Protein AF-A0A1Y2LDF6-F1 (afdb_monomer_lite)

Structure (mmCIF, N/CA/C/O backbone):
data_AF-A0A1Y2LDF6-F1
#
_entry.id   AF-A0A1Y2LDF6-F1
#
loop_
_atom_site.group_PDB
_atom_site.id
_atom_site.type_symbol
_atom_site.label_atom_id
_atom_site.label_alt_id
_atom_site.label_comp_id
_atom_site.label_asym_id
_atom_site.label_entity_id
_atom_site.label_seq_id
_atom_site.pdbx_PDB_ins_code
_atom_site.Cartn_x
_atom_site.Cartn_y
_atom_site.Cartn_z
_atom_site.occupancy
_atom_site.B_iso_or_equiv
_atom_site.auth_seq_id
_atom_site.auth_comp_id
_atom_site.auth_asym_id
_atom_site.auth_atom_id
_atom_site.pdbx_PDB_model_num
ATOM 1 N N . MET A 1 1 ? -20.819 -9.280 5.376 1.00 82.88 1 MET A N 1
ATOM 2 C CA . MET A 1 1 ? -20.439 -8.271 4.348 1.00 82.88 1 MET A CA 1
ATOM 3 C C . MET A 1 1 ? -20.378 -8.881 2.933 1.00 82.88 1 MET A C 1
ATOM 5 O O . MET A 1 1 ? -20.114 -10.072 2.829 1.00 82.88 1 MET A O 1
ATOM 9 N N . GLN A 1 2 ? -20.598 -8.114 1.847 1.00 87.25 2 GLN A N 1
ATOM 10 C CA . GLN A 1 2 ? -20.370 -8.585 0.460 1.00 87.25 2 GLN A CA 1
ATOM 11 C C . GLN A 1 2 ? -18.862 -8.816 0.183 1.00 87.25 2 GLN A C 1
ATOM 13 O O . GLN A 1 2 ? -18.060 -7.998 0.637 1.00 87.25 2 GLN A O 1
ATOM 18 N N . PRO A 1 3 ? -18.450 -9.862 -0.570 1.00 88.81 3 PRO A N 1
ATOM 19 C CA . PRO A 1 3 ? -17.029 -10.189 -0.765 1.00 88.81 3 PRO A CA 1
ATOM 20 C C . PRO A 1 3 ? -16.194 -9.063 -1.386 1.00 88.81 3 PRO A C 1
ATOM 22 O O . PRO A 1 3 ? -15.087 -8.802 -0.933 1.00 88.81 3 PRO A O 1
ATOM 25 N N . GLU A 1 4 ? -16.737 -8.359 -2.381 1.00 91.00 4 GLU A N 1
ATOM 26 C CA . GLU A 1 4 ? -16.032 -7.277 -3.080 1.00 91.00 4 GLU A CA 1
ATOM 27 C C . GLU A 1 4 ? -15.833 -6.034 -2.197 1.00 91.00 4 GLU A C 1
ATOM 29 O O . GLU A 1 4 ? -14.756 -5.431 -2.207 1.00 91.00 4 GLU A O 1
ATOM 34 N N . ARG A 1 5 ? -16.830 -5.700 -1.360 1.00 94.12 5 ARG A N 1
ATOM 35 C CA . ARG A 1 5 ? -16.699 -4.662 -0.322 1.00 94.12 5 ARG A CA 1
ATOM 36 C C . ARG A 1 5 ? -15.607 -5.045 0.672 1.00 94.12 5 ARG A C 1
ATOM 38 O O . ARG A 1 5 ? -14.722 -4.234 0.930 1.00 94.12 5 ARG A O 1
ATOM 45 N N . ARG A 1 6 ? -15.621 -6.293 1.159 1.00 93.06 6 ARG A N 1
ATOM 46 C CA . ARG A 1 6 ? -14.614 -6.798 2.107 1.00 93.06 6 ARG A CA 1
ATOM 47 C C . ARG A 1 6 ? -13.205 -6.707 1.533 1.00 93.06 6 ARG A C 1
ATOM 49 O O . ARG A 1 6 ? -12.324 -6.145 2.173 1.00 93.06 6 ARG A O 1
ATOM 56 N N . GLN A 1 7 ? -13.015 -7.193 0.311 1.00 92.19 7 GLN A N 1
ATOM 57 C CA . GLN A 1 7 ? -11.725 -7.138 -0.369 1.00 92.19 7 GLN A CA 1
ATOM 58 C C . GLN A 1 7 ? -11.256 -5.692 -0.583 1.00 92.19 7 GLN A C 1
ATOM 60 O O . GLN A 1 7 ? -10.101 -5.372 -0.317 1.00 92.19 7 GLN A O 1
ATOM 65 N N . THR A 1 8 ? -12.145 -4.792 -1.016 1.00 94.88 8 THR A N 1
ATOM 66 C CA . THR A 1 8 ? -11.779 -3.385 -1.241 1.00 94.88 8 THR A CA 1
ATOM 67 C C . THR A 1 8 ? -11.389 -2.683 0.060 1.00 94.88 8 THR A C 1
ATOM 69 O O . THR A 1 8 ? -10.412 -1.935 0.078 1.00 94.88 8 THR A O 1
ATOM 72 N N . LEU A 1 9 ? -12.097 -2.961 1.157 1.00 95.25 9 LEU A N 1
ATOM 73 C CA . LEU A 1 9 ? -11.755 -2.468 2.491 1.00 95.25 9 LEU A CA 1
ATOM 74 C C . LEU A 1 9 ? -10.417 -3.008 2.992 1.00 95.25 9 LEU A C 1
ATOM 76 O O . LEU A 1 9 ? -9.627 -2.249 3.539 1.00 95.25 9 LEU A O 1
ATOM 80 N N . GLN A 1 10 ? -10.113 -4.285 2.772 1.00 94.31 10 GLN A N 1
ATOM 81 C CA . GLN A 1 10 ? -8.809 -4.828 3.152 1.00 94.31 10 GLN A CA 1
ATOM 82 C C . GLN A 1 10 ? -7.666 -4.235 2.326 1.00 94.31 10 GLN A C 1
ATOM 84 O O . GLN A 1 10 ? -6.624 -3.891 2.889 1.00 94.31 10 GLN A O 1
ATOM 89 N N . SER A 1 11 ? -7.871 -4.032 1.020 1.00 94.75 11 SER A N 1
ATOM 90 C CA . SER A 1 11 ? -6.921 -3.295 0.182 1.00 94.75 11 SER A CA 1
ATOM 91 C C . SER A 1 11 ? -6.715 -1.859 0.667 1.00 94.75 11 SER A C 1
ATOM 93 O O . SER A 1 11 ? -5.594 -1.368 0.563 1.00 94.75 11 SER A O 1
ATOM 95 N N . LEU A 1 12 ? -7.751 -1.201 1.210 1.00 96.81 12 LEU A N 1
ATOM 96 C CA . LEU A 1 12 ? -7.646 0.116 1.850 1.00 96.81 12 LEU A CA 1
ATOM 97 C C . LEU A 1 12 ? -6.839 0.050 3.150 1.00 96.81 12 LEU A C 1
ATOM 99 O O . LEU A 1 12 ? -5.849 0.764 3.275 1.00 96.81 12 LEU A O 1
ATOM 103 N N . ILE A 1 13 ? -7.224 -0.816 4.091 1.00 96.69 13 ILE A N 1
ATOM 104 C CA . ILE A 1 13 ? -6.599 -0.931 5.421 1.00 96.69 13 ILE A CA 1
ATOM 105 C C . ILE A 1 13 ? -5.090 -1.158 5.298 1.00 96.69 13 ILE A C 1
ATOM 107 O O . ILE A 1 13 ? -4.306 -0.466 5.943 1.00 96.69 13 ILE A O 1
ATOM 111 N N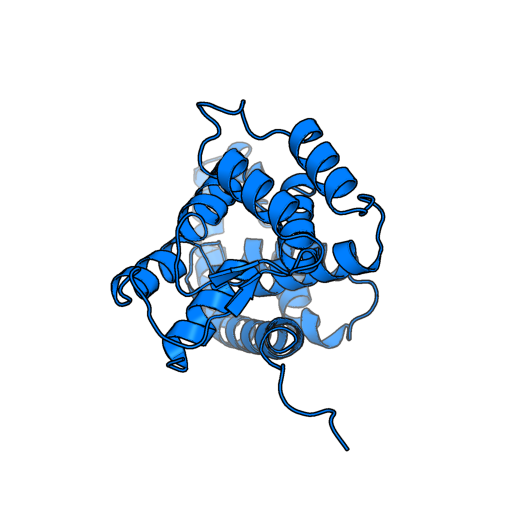 . TRP A 1 14 ? -4.683 -2.073 4.418 1.00 95.50 14 TRP A N 1
ATOM 112 C CA . TRP A 1 14 ? -3.278 -2.427 4.207 1.00 95.50 14 TRP A CA 1
ATOM 113 C C . TRP A 1 14 ? -2.612 -1.674 3.051 1.00 95.50 14 TRP A C 1
ATOM 115 O O . TRP A 1 14 ? -1.435 -1.911 2.769 1.00 95.50 14 TRP A O 1
ATOM 125 N N . LEU A 1 15 ? -3.342 -0.781 2.375 1.00 96.25 15 LEU A N 1
ATOM 126 C CA . LEU A 1 15 ? -2.889 0.009 1.226 1.00 96.25 15 LEU A CA 1
ATOM 127 C C . LEU A 1 15 ? -2.144 -0.848 0.176 1.00 96.25 15 LEU A C 1
ATOM 129 O O . LEU A 1 15 ? -1.040 -0.527 -0.270 1.00 96.25 15 LEU A O 1
ATOM 133 N N . HIS A 1 16 ? -2.739 -1.982 -0.196 1.00 93.12 16 HIS A N 1
ATOM 134 C CA . HIS A 1 16 ? -2.173 -2.942 -1.158 1.00 93.12 16 HIS A CA 1
ATOM 135 C C . HIS A 1 16 ? -2.326 -2.518 -2.616 1.00 93.12 16 HIS A C 1
ATOM 137 O O . HIS A 1 16 ? -1.664 -3.060 -3.497 1.00 93.12 16 HIS A O 1
ATOM 143 N N . GLU A 1 17 ? -3.205 -1.563 -2.881 1.00 94.25 17 GLU A N 1
ATOM 144 C CA . GLU A 1 17 ? -3.500 -1.064 -4.215 1.00 94.25 17 GLU A CA 1
ATOM 145 C C . GLU A 1 17 ? -3.350 0.458 -4.251 1.00 94.25 17 GLU A C 1
ATOM 147 O O . GLU A 1 17 ? -3.343 1.097 -3.197 1.00 94.25 17 GLU A O 1
ATOM 152 N N . PRO A 1 18 ? -3.224 1.063 -5.443 1.00 94.94 18 PRO A N 1
ATOM 153 C CA . PRO A 1 18 ? -3.224 2.514 -5.573 1.00 94.94 18 PRO A CA 1
ATOM 154 C C . PRO A 1 18 ? -4.536 3.094 -5.043 1.00 94.94 18 PRO A C 1
ATOM 156 O O . PRO A 1 18 ? -5.614 2.617 -5.415 1.00 94.94 18 PRO A O 1
ATOM 159 N N . LEU A 1 19 ? -4.454 4.134 -4.210 1.00 95.44 19 LEU A N 1
ATOM 160 C CA . LEU A 1 19 ? -5.630 4.721 -3.562 1.00 95.44 19 LEU A CA 1
ATOM 161 C C . LEU A 1 19 ? -6.696 5.174 -4.553 1.00 95.44 19 LEU A C 1
ATOM 163 O O . LEU A 1 19 ? -7.874 5.069 -4.233 1.00 95.44 19 LEU A O 1
ATOM 167 N N . GLU A 1 20 ? -6.329 5.625 -5.755 1.00 93.81 20 GLU A N 1
ATOM 168 C CA . GLU A 1 20 ? -7.335 6.033 -6.741 1.00 93.81 20 GLU A CA 1
ATOM 169 C C . GLU A 1 20 ? -8.200 4.849 -7.185 1.00 93.81 20 GLU A C 1
ATOM 171 O O . GLU A 1 20 ? -9.406 5.002 -7.319 1.00 93.81 20 GLU A O 1
ATOM 176 N N . GLN A 1 21 ? -7.617 3.655 -7.343 1.00 93.81 21 GLN A N 1
ATOM 177 C CA . GLN A 1 21 ? -8.370 2.452 -7.726 1.00 93.81 21 GLN A CA 1
ATOM 178 C C . GLN A 1 21 ? -9.260 1.956 -6.591 1.00 93.81 21 GLN A C 1
ATOM 180 O O . GLN A 1 21 ? -10.379 1.508 -6.828 1.00 93.81 21 GLN A O 1
ATOM 185 N N . ILE A 1 22 ? -8.765 2.033 -5.353 1.00 95.94 22 ILE A N 1
ATOM 186 C CA . ILE A 1 22 ? -9.563 1.698 -4.173 1.00 95.94 22 ILE A CA 1
ATOM 187 C C . ILE A 1 22 ? -10.728 2.687 -4.076 1.00 95.94 22 ILE A C 1
ATOM 189 O O . ILE A 1 22 ? -11.875 2.262 -4.020 1.00 95.94 22 ILE A O 1
ATOM 193 N N . SER A 1 23 ? -10.446 3.990 -4.131 1.00 95.62 23 SER A N 1
ATOM 194 C CA . SER A 1 23 ? -11.439 5.065 -4.068 1.00 95.62 23 SER A CA 1
ATOM 195 C C . SER A 1 23 ? -12.525 4.910 -5.133 1.00 95.62 23 SER A C 1
ATOM 197 O O . SER A 1 23 ? -13.704 4.959 -4.796 1.00 95.62 23 SER A O 1
ATOM 199 N N . GLU A 1 24 ? -12.151 4.620 -6.386 1.00 94.88 24 GLU A N 1
ATOM 200 C CA . GLU A 1 24 ? -13.095 4.333 -7.475 1.00 94.88 24 GLU A CA 1
ATOM 201 C C . GLU A 1 24 ? -14.071 3.208 -7.098 1.00 94.88 24 GLU A C 1
ATOM 203 O O . GLU A 1 24 ? -15.281 3.411 -7.168 1.00 94.88 24 GLU A O 1
ATOM 208 N N . ARG A 1 25 ? -13.578 2.061 -6.611 1.00 94.62 25 ARG A N 1
ATOM 209 C CA . ARG A 1 25 ? -14.445 0.946 -6.180 1.00 94.62 25 ARG A CA 1
ATOM 210 C C . ARG A 1 25 ? -15.283 1.276 -4.949 1.00 94.62 25 ARG A C 1
ATOM 212 O O . ARG A 1 25 ? -16.392 0.779 -4.806 1.00 94.62 25 ARG A O 1
ATOM 219 N N . LEU A 1 26 ? -14.773 2.114 -4.049 1.00 94.94 26 LEU A N 1
ATOM 220 C CA . LEU A 1 26 ? -15.519 2.536 -2.865 1.00 94.94 26 LEU A CA 1
ATOM 221 C C . LEU A 1 26 ? -16.713 3.431 -3.201 1.00 94.94 26 LEU A C 1
ATOM 223 O O . LEU A 1 26 ? -17.640 3.490 -2.399 1.00 94.94 26 LEU A O 1
ATOM 227 N N . THR A 1 27 ? -16.734 4.082 -4.369 1.00 93.62 27 THR A N 1
ATOM 228 C CA . THR A 1 27 ? -17.903 4.871 -4.797 1.00 93.62 27 THR A CA 1
ATOM 229 C C . THR A 1 27 ? -19.150 4.023 -5.053 1.00 93.62 27 THR A C 1
ATOM 231 O O . THR A 1 27 ? -20.260 4.540 -4.931 1.00 93.62 27 THR A O 1
ATOM 234 N N . ASP A 1 28 ? -18.984 2.725 -5.324 1.00 92.88 28 ASP A N 1
ATOM 235 C CA . ASP A 1 28 ? -20.089 1.777 -5.505 1.00 92.88 28 ASP A CA 1
ATOM 236 C C . ASP A 1 28 ? -20.707 1.325 -4.166 1.00 92.88 28 ASP A C 1
ATOM 238 O O . ASP A 1 28 ? -21.727 0.631 -4.140 1.00 92.88 28 ASP A O 1
ATOM 242 N N . PHE A 1 29 ? -20.103 1.707 -3.035 1.00 91.62 29 PHE A N 1
ATOM 243 C CA . PHE A 1 29 ? -20.509 1.291 -1.699 1.00 91.62 29 PHE A CA 1
ATOM 244 C C . PHE A 1 29 ? -21.044 2.464 -0.878 1.00 91.62 29 PHE A C 1
ATOM 246 O O . PHE A 1 29 ? -20.346 3.441 -0.616 1.00 91.62 29 PHE A O 1
ATOM 253 N N . GLU A 1 30 ? -22.277 2.331 -0.388 1.00 89.44 30 GLU A N 1
ATOM 254 C CA . GLU A 1 30 ? -22.834 3.271 0.587 1.00 89.44 30 GLU A CA 1
ATOM 255 C C . GLU A 1 30 ? -21.983 3.294 1.868 1.00 89.44 30 GLU A C 1
ATOM 257 O O . GLU A 1 30 ? -21.541 2.239 2.348 1.00 89.44 30 GLU A O 1
ATOM 262 N N . ARG A 1 31 ? -21.730 4.511 2.378 1.00 86.88 31 ARG A N 1
ATOM 263 C CA . ARG A 1 31 ? -20.981 4.745 3.625 1.00 86.88 31 ARG A CA 1
ATOM 264 C C . ARG A 1 31 ? -21.802 4.409 4.867 1.00 86.88 31 ARG A C 1
ATOM 266 O O . ARG A 1 31 ? -21.204 3.936 5.824 1.00 86.88 31 ARG A O 1
ATOM 273 N N . ASP A 1 32 ? -23.111 4.666 4.814 1.00 87.88 32 ASP A N 1
ATOM 274 C CA . ASP A 1 32 ? -24.091 4.180 5.791 1.00 87.88 32 ASP A CA 1
ATOM 275 C C . ASP A 1 32 ? -24.181 2.661 5.630 1.00 87.88 32 ASP A C 1
ATOM 277 O O . ASP A 1 32 ? -24.366 2.157 4.512 1.00 87.88 32 ASP A O 1
ATOM 281 N N . PHE A 1 33 ? -23.910 1.928 6.704 1.00 90.94 33 PHE A N 1
ATOM 282 C CA . PHE A 1 33 ? -23.790 0.480 6.635 1.00 90.94 33 PHE A CA 1
ATOM 283 C C . PHE A 1 33 ? -24.223 -0.182 7.940 1.00 90.94 33 PHE A C 1
ATOM 285 O O . PHE A 1 33 ? -23.600 -0.025 8.983 1.00 90.94 33 PHE A O 1
ATOM 292 N N . ASP A 1 34 ? -25.264 -1.006 7.851 1.00 85.94 34 ASP A N 1
ATOM 293 C CA . ASP A 1 34 ? -25.884 -1.709 8.980 1.00 85.94 34 ASP A CA 1
ATOM 294 C C . ASP A 1 34 ? -25.440 -3.180 9.111 1.00 85.94 34 ASP A C 1
ATOM 296 O O . ASP A 1 34 ? -26.020 -3.962 9.871 1.00 85.94 34 ASP A O 1
ATOM 300 N N . GLY A 1 35 ? -24.425 -3.582 8.342 1.00 89.19 35 GLY A N 1
ATOM 301 C CA . GLY A 1 35 ? -23.944 -4.956 8.269 1.00 89.19 35 GLY A CA 1
ATOM 302 C C . GLY A 1 35 ? -22.731 -5.257 9.152 1.00 89.19 35 GLY A C 1
ATOM 303 O O . GLY A 1 35 ? -22.275 -4.466 9.963 1.00 89.19 35 GLY A O 1
ATOM 304 N N . GLU A 1 36 ? -22.171 -6.448 8.946 1.00 91.00 36 GLU A N 1
ATOM 305 C CA . GLU A 1 36 ? -20.912 -6.882 9.564 1.00 91.00 36 GLU A CA 1
ATOM 306 C C . GLU A 1 36 ? -19.731 -6.017 9.098 1.00 91.00 36 GLU A C 1
ATOM 308 O O . GLU A 1 36 ? -19.480 -5.960 7.891 1.00 91.00 36 GLU A O 1
ATOM 313 N N . THR A 1 37 ? -19.015 -5.412 10.044 1.00 93.94 37 THR A N 1
ATOM 314 C CA . THR A 1 37 ? -17.876 -4.498 9.866 1.00 93.94 37 THR A CA 1
ATOM 315 C C . THR A 1 37 ? -16.543 -5.241 9.708 1.00 93.94 37 THR A C 1
ATOM 317 O O . THR A 1 37 ? -16.446 -6.454 9.918 1.00 93.94 37 THR A O 1
ATOM 320 N N . ILE A 1 38 ? -15.494 -4.521 9.298 1.00 94.75 38 ILE A N 1
ATOM 321 C CA . ILE A 1 38 ? -14.106 -5.010 9.337 1.00 94.75 38 ILE A CA 1
ATOM 322 C C . ILE A 1 38 ? -13.321 -4.211 10.361 1.00 94.75 38 ILE A C 1
ATOM 324 O O . ILE A 1 38 ? -13.390 -2.986 10.385 1.00 94.75 38 ILE A O 1
ATOM 328 N N . VAL A 1 39 ? -12.526 -4.910 11.162 1.00 95.88 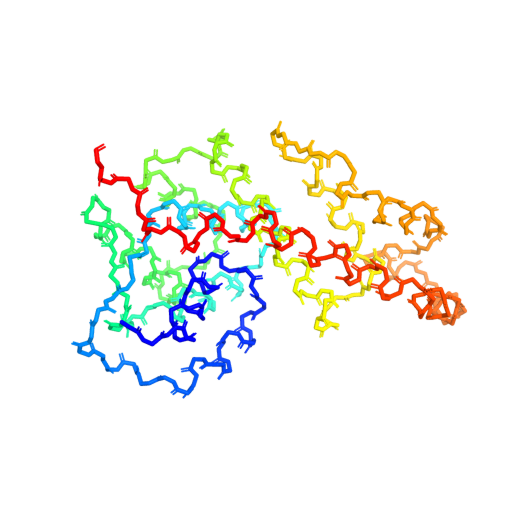39 VAL A N 1
ATOM 329 C CA . VAL A 1 39 ? -11.672 -4.284 12.165 1.00 95.88 39 VAL A CA 1
ATOM 330 C C . VAL A 1 39 ? -10.395 -3.749 11.515 1.00 95.88 39 VAL A C 1
ATOM 332 O O . VAL A 1 39 ? -9.653 -4.486 10.866 1.00 95.88 39 VAL A O 1
ATOM 335 N N . VAL A 1 40 ? -10.119 -2.463 11.716 1.00 97.44 40 VAL A N 1
ATOM 336 C CA . VAL A 1 40 ? -8.808 -1.857 11.487 1.00 97.44 40 VAL A CA 1
ATOM 337 C C . VAL A 1 40 ? -7.959 -2.118 12.727 1.00 97.44 40 VAL A C 1
ATOM 339 O O . VAL A 1 40 ? -8.182 -1.540 13.793 1.00 97.44 40 VAL A O 1
ATOM 342 N N . GLU A 1 41 ? -6.997 -3.021 12.584 1.00 96.06 41 GLU A N 1
ATOM 343 C CA . GLU A 1 41 ? -6.047 -3.358 13.641 1.00 96.06 41 GLU A CA 1
ATOM 344 C C . GLU A 1 41 ? -4.978 -2.275 13.812 1.00 96.06 41 GLU A C 1
ATOM 346 O O . GLU A 1 41 ? -4.554 -1.631 12.843 1.00 96.06 41 GLU A O 1
ATOM 351 N N . ALA A 1 42 ? -4.458 -2.132 15.033 1.00 97.12 42 ALA A N 1
ATOM 352 C CA . ALA A 1 42 ? -3.310 -1.269 15.305 1.00 97.12 42 ALA A CA 1
ATOM 353 C C . ALA A 1 42 ? -2.105 -1.660 14.436 1.00 97.12 42 ALA A C 1
ATOM 355 O O . ALA A 1 42 ? -1.373 -0.789 13.967 1.00 97.12 42 ALA A O 1
ATOM 356 N N . THR A 1 43 ? -1.945 -2.955 14.151 1.00 96.06 43 THR A N 1
ATOM 357 C CA . THR A 1 43 ? -0.894 -3.506 13.281 1.00 96.06 43 THR A CA 1
ATOM 358 C C . THR A 1 43 ? -0.934 -2.909 11.873 1.00 96.06 43 THR A C 1
ATOM 360 O O . THR A 1 43 ? 0.117 -2.570 11.318 1.00 96.06 43 THR A O 1
ATOM 363 N N . ALA A 1 44 ? -2.125 -2.718 11.301 1.00 96.19 44 ALA A N 1
ATOM 364 C CA . ALA A 1 44 ? -2.298 -2.104 9.991 1.00 96.19 44 ALA A CA 1
ATOM 365 C C . ALA A 1 44 ? -1.904 -0.624 10.031 1.00 96.19 44 ALA A C 1
ATOM 367 O O . ALA A 1 44 ? -1.091 -0.177 9.222 1.00 96.19 44 ALA A O 1
ATOM 368 N N . VAL A 1 45 ? -2.385 0.121 11.030 1.00 98.25 45 VAL A N 1
ATOM 369 C CA . VAL A 1 45 ? -2.043 1.543 11.206 1.00 98.25 45 VAL A CA 1
ATOM 370 C C . VAL A 1 45 ? -0.532 1.728 11.381 1.00 98.25 45 VAL A C 1
ATOM 372 O O . VAL A 1 45 ? 0.080 2.529 10.675 1.00 98.25 45 VAL A O 1
ATOM 375 N N . GLN A 1 46 ? 0.102 0.940 12.253 1.00 98.12 46 GLN A N 1
ATOM 376 C CA . GLN A 1 46 ? 1.555 0.950 12.465 1.00 98.12 46 GLN A CA 1
ATOM 377 C C . GLN A 1 46 ? 2.321 0.653 11.167 1.00 98.12 46 GLN A C 1
ATOM 379 O O . GLN A 1 46 ? 3.317 1.313 10.861 1.00 98.12 46 GLN A O 1
ATOM 384 N N . THR A 1 47 ? 1.839 -0.312 10.381 1.00 96.94 47 THR A N 1
ATOM 385 C CA . THR A 1 47 ? 2.417 -0.691 9.084 1.00 96.94 47 THR A CA 1
ATOM 386 C C . THR A 1 47 ? 2.406 0.485 8.106 1.00 96.94 47 THR A C 1
ATOM 388 O O . THR A 1 47 ? 3.434 0.782 7.491 1.00 96.94 47 THR A O 1
ATOM 391 N N . ILE A 1 48 ? 1.280 1.192 7.985 1.00 98.06 48 ILE A N 1
ATOM 392 C CA . ILE A 1 48 ? 1.151 2.347 7.086 1.00 98.06 48 ILE A CA 1
ATOM 393 C C . ILE A 1 48 ? 2.011 3.531 7.562 1.00 98.06 48 ILE A C 1
ATOM 395 O O . ILE A 1 48 ? 2.711 4.146 6.752 1.00 98.06 48 ILE A O 1
ATOM 399 N N . LEU A 1 49 ? 2.064 3.796 8.872 1.00 98.31 49 LEU A N 1
ATOM 400 C CA . LEU A 1 49 ? 2.958 4.812 9.446 1.00 98.31 49 LEU A CA 1
ATOM 401 C C . LEU A 1 49 ? 4.438 4.504 9.160 1.00 98.31 49 LEU A C 1
ATOM 403 O O . LEU A 1 49 ? 5.200 5.403 8.794 1.00 98.31 49 LEU A O 1
ATOM 407 N N . LEU A 1 50 ? 4.859 3.238 9.262 1.00 97.25 50 LEU A N 1
ATOM 408 C CA . LEU A 1 50 ? 6.223 2.837 8.909 1.00 97.25 50 LEU A CA 1
ATOM 409 C C . LEU A 1 50 ? 6.514 2.985 7.415 1.00 97.25 50 LEU A C 1
ATOM 411 O O . LEU A 1 50 ? 7.617 3.410 7.069 1.00 97.25 50 LEU A O 1
ATOM 415 N N . ARG A 1 51 ? 5.559 2.684 6.527 1.00 97.75 51 ARG A N 1
ATOM 416 C CA . ARG A 1 51 ? 5.723 2.934 5.083 1.00 97.75 51 ARG A CA 1
ATOM 417 C C . ARG A 1 51 ? 5.982 4.417 4.812 1.00 97.75 51 ARG A C 1
ATOM 419 O O . ARG A 1 51 ? 6.890 4.744 4.050 1.00 97.75 51 ARG A O 1
ATOM 426 N N . TYR A 1 52 ? 5.273 5.320 5.490 1.00 97.88 52 TYR A N 1
ATOM 427 C CA . TYR A 1 52 ? 5.542 6.757 5.388 1.00 97.88 52 TYR A CA 1
ATOM 428 C C . TYR A 1 52 ? 6.945 7.125 5.898 1.00 97.88 52 TYR A C 1
ATOM 430 O O . TYR A 1 52 ? 7.710 7.784 5.194 1.00 97.88 52 TYR A O 1
ATOM 438 N N . LEU A 1 53 ? 7.338 6.643 7.083 1.00 96.75 53 LEU A N 1
ATOM 439 C CA . LEU A 1 53 ? 8.663 6.918 7.664 1.00 96.75 53 LEU A CA 1
ATOM 440 C C . LEU A 1 53 ? 9.823 6.381 6.808 1.00 96.75 53 LEU A C 1
ATOM 442 O O . LEU A 1 53 ? 10.928 6.922 6.842 1.00 96.75 53 LEU A O 1
ATOM 446 N N . ARG A 1 54 ? 9.573 5.335 6.017 1.00 95.12 54 ARG A N 1
ATOM 447 C CA . ARG A 1 54 ? 10.511 4.763 5.042 1.00 95.12 54 ARG A CA 1
ATOM 448 C C . ARG A 1 54 ? 10.491 5.466 3.689 1.00 95.12 54 ARG A C 1
ATOM 450 O O . ARG A 1 54 ? 11.267 5.092 2.812 1.00 95.12 54 ARG A O 1
ATOM 457 N N . THR A 1 55 ? 9.646 6.482 3.516 1.00 95.06 55 THR A N 1
ATOM 458 C CA . THR A 1 55 ? 9.389 7.184 2.248 1.00 95.06 55 THR A CA 1
ATOM 459 C C . THR A 1 55 ? 8.810 6.287 1.150 1.00 95.06 55 THR A C 1
ATOM 461 O O . THR A 1 55 ? 8.889 6.617 -0.033 1.00 95.06 55 THR A O 1
ATOM 464 N N . ASP A 1 56 ? 8.223 5.150 1.535 1.00 94.94 56 ASP A N 1
ATOM 465 C CA . ASP A 1 56 ? 7.562 4.231 0.610 1.00 94.94 56 ASP A CA 1
ATOM 466 C C . ASP A 1 56 ? 6.248 4.838 0.084 1.00 94.94 56 ASP A C 1
ATOM 468 O O . ASP A 1 56 ? 5.950 4.679 -1.102 1.00 94.94 56 ASP A O 1
ATOM 472 N N . ILE A 1 57 ? 5.550 5.605 0.936 1.00 96.25 57 ILE A N 1
ATOM 473 C CA . ILE A 1 57 ? 4.372 6.427 0.610 1.00 96.25 57 ILE A CA 1
ATOM 474 C C . ILE A 1 57 ? 4.601 7.896 0.988 1.00 96.25 57 ILE A C 1
ATOM 476 O O . ILE A 1 57 ? 5.402 8.216 1.872 1.00 96.25 57 ILE A O 1
ATOM 480 N N . SER A 1 58 ? 3.892 8.803 0.319 1.00 95.88 58 SER A N 1
ATOM 481 C CA . SER A 1 58 ? 3.990 10.249 0.583 1.00 95.88 58 SER A CA 1
ATOM 482 C C . SER A 1 58 ? 3.062 10.716 1.714 1.00 95.88 58 SER A C 1
ATOM 484 O O . SER A 1 58 ? 2.115 10.024 2.074 1.00 95.88 58 SER A O 1
ATOM 486 N N . ALA A 1 59 ? 3.282 11.929 2.238 1.00 96.56 59 ALA A N 1
ATOM 487 C CA . ALA A 1 59 ? 2.362 12.543 3.203 1.00 96.56 59 ALA A CA 1
ATOM 488 C C . ALA A 1 59 ? 0.942 12.709 2.627 1.00 96.56 59 ALA A C 1
ATOM 490 O O . ALA A 1 59 ? -0.030 12.408 3.309 1.00 96.56 59 ALA A O 1
ATOM 491 N N . GLN A 1 60 ? 0.829 13.109 1.354 1.00 95.81 60 GLN A N 1
ATOM 492 C CA . GLN A 1 60 ? -0.461 13.238 0.667 1.00 95.81 60 GLN A CA 1
ATOM 493 C C . GLN A 1 60 ? -1.183 11.892 0.543 1.00 95.81 60 GLN A C 1
ATOM 495 O O . GLN A 1 60 ? -2.407 11.820 0.635 1.00 95.81 60 GLN A O 1
ATOM 500 N N . GLU A 1 61 ? -0.430 10.820 0.305 1.00 96.88 61 GLU A N 1
ATOM 501 C CA . GLU A 1 61 ? -0.979 9.470 0.212 1.00 96.88 61 GLU A CA 1
ATOM 502 C C . GLU A 1 61 ? -1.443 8.969 1.584 1.00 96.88 61 GLU A C 1
ATOM 504 O O . GLU A 1 61 ? -2.544 8.438 1.688 1.00 96.88 61 GLU A O 1
ATOM 509 N N . LEU A 1 62 ? -0.667 9.222 2.644 1.00 97.94 62 LEU A N 1
ATOM 510 C CA . LEU A 1 62 ? -1.061 8.911 4.021 1.00 97.94 62 LEU A CA 1
ATOM 511 C C . LEU A 1 62 ? -2.337 9.658 4.441 1.00 97.94 62 LEU A C 1
ATOM 513 O O . LEU A 1 62 ? -3.241 9.058 5.017 1.00 97.94 62 LEU A O 1
ATOM 517 N N . GLU A 1 63 ? -2.433 10.946 4.111 1.00 97.69 63 GLU A N 1
ATOM 518 C CA . GLU A 1 63 ? -3.632 11.761 4.335 1.00 97.69 63 GLU A CA 1
ATOM 519 C C . GLU A 1 63 ? -4.842 11.199 3.578 1.00 97.69 63 GLU A C 1
ATOM 521 O O . GLU A 1 63 ? -5.915 11.005 4.145 1.00 97.69 63 GLU A O 1
ATOM 526 N N . SER A 1 64 ? -4.671 10.893 2.290 1.00 97.38 64 SER A N 1
ATOM 527 C CA . SER A 1 64 ? -5.752 10.369 1.444 1.00 97.38 64 SER A CA 1
ATOM 528 C C . SER A 1 64 ? -6.243 9.002 1.928 1.00 97.38 64 SER A C 1
ATOM 530 O O . SER A 1 64 ? -7.438 8.720 1.878 1.00 97.38 64 SER A O 1
ATOM 532 N N . TRP A 1 65 ? -5.334 8.162 2.427 1.00 98.38 65 TRP A N 1
ATOM 533 C CA . TRP A 1 65 ? -5.662 6.887 3.058 1.00 98.38 65 TRP A CA 1
ATOM 534 C C . TRP A 1 65 ? -6.503 7.086 4.323 1.00 98.38 65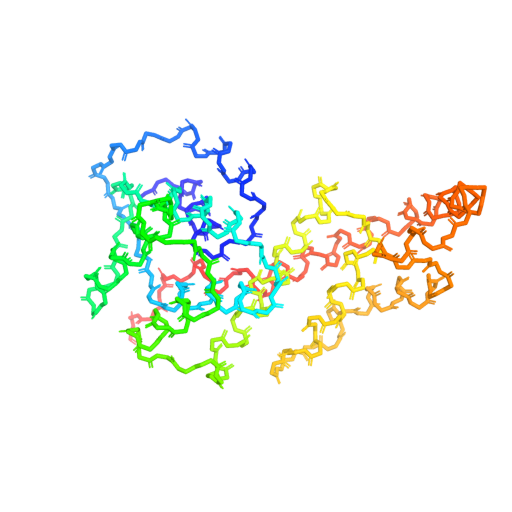 TRP A C 1
ATOM 536 O O . TRP A 1 65 ? -7.566 6.476 4.447 1.00 98.38 65 TRP A O 1
ATOM 546 N N . ALA A 1 66 ? -6.083 7.981 5.222 1.00 98.12 66 ALA A N 1
ATOM 547 C CA . ALA A 1 66 ? -6.812 8.266 6.455 1.00 98.12 66 ALA A CA 1
ATOM 548 C C . ALA A 1 66 ? -8.206 8.847 6.173 1.00 98.12 66 ALA A C 1
ATOM 550 O O . ALA A 1 66 ? -9.188 8.394 6.756 1.00 98.12 66 ALA A O 1
ATOM 551 N N . ASN A 1 67 ? -8.313 9.764 5.208 1.00 96.62 67 ASN A N 1
ATOM 552 C CA . ASN A 1 67 ? -9.581 10.343 4.751 1.00 96.62 67 ASN A CA 1
ATOM 553 C C . ASN A 1 67 ? -10.593 9.297 4.257 1.00 96.62 67 ASN A C 1
ATOM 555 O O . ASN A 1 67 ? -11.799 9.462 4.428 1.00 96.62 67 ASN A O 1
ATOM 559 N N . LEU A 1 68 ? -10.119 8.223 3.620 1.00 96.94 68 LEU A N 1
ATOM 560 C CA . LEU A 1 68 ? -10.985 7.143 3.142 1.00 96.94 68 LEU A CA 1
ATOM 561 C C . LEU A 1 68 ? -11.446 6.203 4.262 1.00 96.94 68 LEU A C 1
ATOM 563 O O . LEU A 1 68 ? -12.433 5.496 4.070 1.00 96.94 68 LEU A O 1
ATOM 567 N N . ILE A 1 69 ? -10.747 6.167 5.397 1.00 97.44 69 ILE A N 1
ATOM 568 C CA . ILE A 1 69 ? -11.115 5.366 6.574 1.00 97.44 69 ILE A CA 1
ATOM 569 C C . ILE A 1 69 ? -12.015 6.168 7.516 1.00 97.44 69 ILE A C 1
ATOM 571 O O . ILE A 1 69 ? -12.955 5.611 8.084 1.00 97.44 69 ILE A O 1
ATOM 575 N N . GLU A 1 70 ? -11.745 7.463 7.678 1.00 96.12 70 GLU A N 1
ATOM 576 C CA . GLU A 1 70 ? -12.487 8.339 8.582 1.00 96.12 70 GLU A CA 1
ATOM 577 C C . GLU A 1 70 ? -14.000 8.282 8.303 1.00 96.12 70 GLU A C 1
ATOM 579 O O . GLU A 1 70 ? -14.451 8.336 7.155 1.00 96.12 70 GLU A O 1
ATOM 584 N N . CYS A 1 71 ? -14.803 8.165 9.365 1.00 89.56 71 CYS A N 1
ATOM 585 C CA . CYS A 1 71 ? -16.268 8.160 9.297 1.00 89.56 71 CYS A CA 1
ATOM 586 C C . CYS A 1 71 ? -16.859 7.106 8.337 1.00 89.56 71 CYS A C 1
ATOM 588 O O . CYS A 1 71 ? -17.866 7.366 7.672 1.00 89.56 71 CYS A O 1
ATOM 590 N N . ARG A 1 72 ? -16.226 5.935 8.201 1.00 93.38 72 ARG A N 1
ATOM 591 C CA . ARG A 1 72 ? -16.833 4.779 7.527 1.00 93.38 72 ARG A CA 1
ATOM 592 C C . ARG A 1 72 ? -17.492 3.843 8.526 1.00 93.38 72 ARG A C 1
ATOM 594 O O . ARG A 1 72 ? -16.827 3.360 9.431 1.00 93.38 72 ARG A O 1
ATOM 601 N N . GLU A 1 73 ? -18.773 3.550 8.312 1.00 94.19 73 GLU A N 1
ATOM 602 C CA . GLU A 1 73 ? -19.567 2.710 9.221 1.00 94.19 73 GLU A CA 1
ATOM 603 C C . GLU A 1 73 ? -19.385 1.208 8.969 1.00 94.19 73 GLU A C 1
ATOM 605 O O . GLU A 1 73 ? -19.741 0.387 9.803 1.00 94.19 73 GLU A O 1
ATOM 610 N N . ASP A 1 74 ? -18.775 0.826 7.843 1.00 94.94 74 ASP A N 1
ATOM 611 C CA . ASP A 1 74 ? -18.379 -0.556 7.562 1.00 94.94 74 ASP A CA 1
ATOM 612 C C . ASP A 1 74 ? -16.993 -0.931 8.113 1.00 94.94 74 ASP A C 1
ATOM 614 O O . ASP A 1 74 ? -16.491 -2.029 7.840 1.00 94.94 74 ASP A O 1
ATOM 618 N N . LEU A 1 75 ? -16.397 -0.045 8.914 1.00 96.31 75 LEU A N 1
ATOM 619 C CA . LEU A 1 75 ? -15.144 -0.246 9.627 1.00 96.31 75 LEU A CA 1
ATOM 620 C C . LEU A 1 75 ? -15.344 -0.062 11.134 1.00 96.31 75 LEU A C 1
ATOM 622 O O . LEU A 1 75 ? -16.017 0.859 11.583 1.00 96.31 75 LEU A O 1
ATOM 626 N N . GLU A 1 76 ? -14.699 -0.922 11.910 1.00 96.75 76 GLU A N 1
ATOM 627 C CA . GLU A 1 76 ? -14.524 -0.771 13.355 1.00 96.75 76 GLU A CA 1
ATOM 628 C C . GLU A 1 76 ? -13.036 -0.670 13.681 1.00 96.75 76 GLU A C 1
ATOM 630 O O . GLU A 1 76 ? -12.185 -1.046 12.876 1.00 96.75 76 GLU A O 1
ATOM 635 N N . PHE A 1 77 ? -12.698 -0.181 14.870 1.00 97.81 77 PHE A N 1
ATOM 636 C CA . PHE A 1 77 ? -11.316 -0.126 15.336 1.00 97.81 77 PHE A CA 1
ATOM 637 C C . PHE A 1 77 ? -11.061 -1.189 16.396 1.00 97.81 77 PHE A C 1
ATOM 639 O O . PHE A 1 77 ? -11.939 -1.523 17.192 1.00 97.81 77 PHE A O 1
ATOM 646 N N . GLU A 1 78 ? -9.846 -1.737 16.400 1.00 97.50 78 GLU A N 1
ATOM 647 C CA . GLU A 1 78 ? -9.439 -2.738 17.382 1.00 97.50 78 GLU A CA 1
ATOM 648 C C . GLU A 1 78 ? -9.708 -2.247 18.808 1.00 97.50 78 GLU A C 1
ATOM 650 O O . GLU A 1 78 ? -9.182 -1.221 19.234 1.00 97.50 78 GLU A O 1
ATOM 655 N N . ALA A 1 79 ? -10.490 -3.011 19.574 1.00 97.00 79 ALA A N 1
ATOM 656 C CA . ALA A 1 79 ? -10.994 -2.580 20.877 1.00 97.00 79 ALA A CA 1
ATOM 657 C C . ALA A 1 79 ? -9.893 -2.153 21.867 1.00 97.00 79 ALA A C 1
ATOM 659 O O . ALA A 1 79 ? -10.112 -1.258 22.679 1.00 97.00 79 ALA A O 1
ATOM 660 N N . ALA A 1 80 ? -8.707 -2.770 21.800 1.00 96.50 80 ALA A N 1
ATOM 661 C CA . ALA A 1 80 ? -7.576 -2.431 22.664 1.00 96.50 80 ALA A CA 1
ATOM 662 C C . ALA A 1 80 ? -6.977 -1.041 22.375 1.00 96.50 80 ALA A C 1
ATOM 664 O O . ALA A 1 80 ? -6.386 -0.442 23.273 1.00 96.50 80 ALA A O 1
ATOM 665 N N . PHE A 1 81 ? 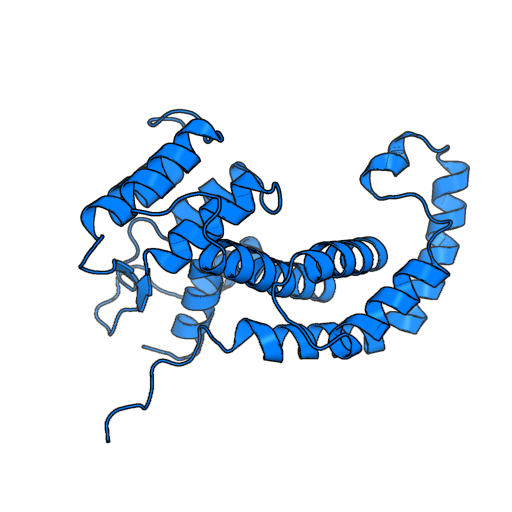-7.145 -0.536 21.151 1.00 97.56 81 PHE A N 1
ATOM 666 C CA . PHE A 1 81 ? -6.564 0.717 20.665 1.00 97.56 81 PHE A CA 1
ATOM 667 C C . PHE A 1 81 ? -7.599 1.642 20.011 1.00 97.56 81 PHE A C 1
ATOM 669 O O . PHE A 1 81 ? -7.223 2.546 19.272 1.00 97.56 81 PHE A O 1
ATOM 676 N N . SER A 1 82 ? -8.897 1.428 20.252 1.00 97.44 82 SER A N 1
ATOM 677 C CA . SER A 1 82 ? -9.970 2.092 19.501 1.00 97.44 82 SER A CA 1
ATOM 678 C C . SER A 1 82 ? -9.859 3.617 19.549 1.00 97.44 82 SER A C 1
ATOM 680 O O . SER A 1 82 ? -9.883 4.259 18.504 1.00 97.44 82 SER A O 1
ATOM 682 N N . GLU A 1 83 ? -9.675 4.195 20.742 1.00 97.81 83 GLU A N 1
ATOM 683 C CA . GLU A 1 83 ? -9.543 5.650 20.918 1.00 97.81 83 GLU A CA 1
ATOM 684 C C . GLU A 1 83 ? -8.270 6.192 20.248 1.00 97.81 83 GLU A C 1
ATOM 686 O O . GLU A 1 83 ? -8.277 7.265 19.645 1.00 97.81 83 GLU A O 1
ATOM 691 N N . GLN A 1 84 ? -7.163 5.447 20.333 1.00 98.44 84 GLN A N 1
ATOM 692 C CA . GLN A 1 84 ? -5.887 5.826 19.733 1.00 98.44 84 GLN A CA 1
ATOM 693 C C . GLN A 1 84 ? -5.965 5.783 18.207 1.00 98.44 84 GLN A C 1
ATOM 695 O O . GLN A 1 84 ? -5.527 6.727 17.555 1.00 98.44 84 GLN A O 1
ATOM 700 N N . ILE A 1 85 ? -6.529 4.717 17.637 1.00 98.50 85 ILE A N 1
ATOM 701 C CA . ILE A 1 85 ? -6.704 4.563 16.190 1.00 98.50 85 ILE A CA 1
ATOM 702 C C . ILE A 1 85 ? -7.634 5.656 15.666 1.00 98.50 85 ILE A C 1
ATOM 704 O O . ILE A 1 85 ? -7.267 6.335 14.713 1.00 98.50 85 ILE A O 1
ATOM 708 N N . GLU A 1 86 ? -8.777 5.890 16.313 1.00 97.88 86 GLU A N 1
ATOM 709 C CA . GLU A 1 86 ? -9.714 6.950 15.925 1.00 97.88 86 GLU A CA 1
ATOM 710 C C . GLU A 1 86 ? -9.038 8.326 15.916 1.00 97.88 86 GLU A C 1
ATOM 712 O O . GLU A 1 86 ? -9.102 9.046 14.918 1.00 97.88 86 GLU A O 1
ATOM 717 N N . MET A 1 87 ? -8.315 8.665 16.989 1.00 97.00 87 MET A N 1
ATOM 718 C CA . MET A 1 87 ? -7.548 9.908 17.080 1.00 97.00 87 MET A CA 1
ATOM 719 C C . MET A 1 87 ? -6.522 10.027 15.945 1.00 97.00 87 MET A C 1
ATOM 721 O O . MET A 1 87 ? -6.418 11.087 15.327 1.00 97.00 87 MET A O 1
ATOM 725 N N . ILE A 1 88 ? -5.753 8.969 15.675 1.00 98.06 88 ILE A N 1
ATOM 726 C CA . ILE A 1 88 ? -4.718 8.960 14.632 1.00 98.06 88 ILE A CA 1
ATOM 727 C C . ILE A 1 88 ? -5.350 9.158 13.254 1.00 98.06 88 ILE A C 1
ATOM 729 O O . ILE A 1 88 ? -4.910 10.034 12.509 1.00 98.06 88 ILE A O 1
ATOM 733 N N . ILE A 1 89 ? -6.388 8.385 12.920 1.00 98.12 89 ILE A N 1
ATOM 734 C CA . ILE A 1 89 ? -7.090 8.484 11.634 1.00 98.12 89 ILE A CA 1
ATOM 735 C C . ILE A 1 89 ? -7.658 9.890 11.450 1.00 98.12 89 ILE A C 1
ATOM 737 O O . ILE A 1 89 ? -7.411 10.508 10.417 1.00 98.12 89 ILE A O 1
ATOM 741 N N . HIS A 1 90 ? -8.334 10.438 12.461 1.00 96.62 90 HIS A N 1
ATOM 742 C CA . HIS A 1 90 ? -8.891 11.786 12.390 1.00 96.62 90 HIS A CA 1
ATOM 743 C C . HIS A 1 90 ? -7.809 12.858 12.177 1.00 96.62 90 HIS A C 1
ATOM 745 O O . HIS A 1 90 ? -7.955 13.733 11.320 1.00 96.62 90 HIS A O 1
ATOM 751 N N . GLN A 1 91 ? -6.691 12.788 12.910 1.00 96.31 91 GLN A N 1
ATOM 752 C CA . GLN A 1 91 ? -5.605 13.763 12.764 1.00 96.31 91 GLN A CA 1
ATOM 753 C C . GLN A 1 91 ? -4.919 13.683 11.398 1.00 96.31 91 GLN A C 1
ATOM 755 O O . GLN A 1 91 ? -4.604 14.722 10.817 1.00 96.31 91 GLN A O 1
ATOM 760 N N . LEU A 1 92 ? -4.714 12.473 10.873 1.00 97.25 92 LEU A N 1
ATOM 761 C CA . LEU A 1 92 ? -4.135 12.262 9.545 1.00 97.25 92 LEU A CA 1
ATOM 762 C C . LEU A 1 92 ? -5.083 12.676 8.415 1.00 97.25 92 LEU A C 1
ATOM 764 O O . LEU A 1 92 ? -4.603 13.135 7.384 1.00 97.25 92 LEU A O 1
ATOM 768 N N . ALA A 1 93 ? -6.397 12.530 8.598 1.00 96.19 93 ALA A N 1
ATOM 769 C CA . ALA A 1 93 ? -7.419 12.960 7.642 1.00 96.19 93 ALA A CA 1
ATOM 770 C C . ALA A 1 93 ? -7.545 14.495 7.572 1.00 96.19 93 ALA A C 1
ATOM 772 O O . ALA A 1 93 ? -7.869 15.063 6.531 1.00 96.19 93 ALA A O 1
ATOM 773 N N . THR A 1 94 ? -7.231 15.194 8.668 1.00 91.81 94 THR A N 1
ATOM 774 C CA . THR A 1 94 ? -7.410 16.652 8.789 1.00 91.81 94 THR A CA 1
ATOM 775 C C . THR A 1 94 ? -6.121 17.403 9.180 1.00 91.81 94 THR A C 1
ATOM 777 O O . THR A 1 94 ? -6.103 18.176 10.148 1.00 91.81 94 THR A O 1
ATOM 780 N N . PRO A 1 95 ? -5.015 17.252 8.424 1.00 83.19 95 PRO A N 1
ATOM 781 C CA . PRO A 1 95 ? -3.705 17.779 8.817 1.00 83.19 95 PRO A CA 1
ATOM 782 C C . PRO A 1 95 ? -3.628 19.314 8.795 1.00 83.19 95 PRO A C 1
ATOM 784 O O . PRO A 1 95 ? -2.843 19.910 9.531 1.00 83.19 95 PRO A O 1
ATOM 787 N N . GLU A 1 96 ? -4.472 19.994 8.014 1.00 78.00 96 GLU A N 1
ATOM 788 C CA . GLU A 1 96 ? -4.560 21.464 8.036 1.00 78.00 96 GLU A CA 1
ATOM 789 C C . GLU A 1 96 ? -5.011 22.008 9.403 1.00 78.00 96 GLU A C 1
ATOM 791 O O . GLU A 1 96 ? -4.665 23.130 9.776 1.00 78.00 96 GLU A O 1
ATOM 796 N N . ILE A 1 97 ? -5.755 21.198 10.161 1.00 73.62 97 ILE A N 1
ATOM 797 C CA . ILE A 1 97 ? -6.260 21.518 11.500 1.00 73.62 97 ILE A CA 1
ATOM 798 C C . ILE A 1 97 ? -5.311 20.963 12.574 1.00 73.62 97 ILE A C 1
ATOM 800 O O . ILE A 1 97 ? -5.111 21.598 13.609 1.00 73.62 97 ILE A O 1
ATOM 804 N N . ASN A 1 98 ? -4.690 19.807 12.311 1.00 70.25 98 ASN A N 1
ATOM 805 C CA . ASN A 1 98 ? -3.944 19.009 13.289 1.00 70.25 98 ASN A CA 1
ATOM 806 C C . ASN A 1 98 ? -2.410 19.038 13.131 1.00 70.25 98 ASN A C 1
ATOM 808 O O . ASN A 1 98 ? -1.708 18.248 13.763 1.00 70.25 98 ASN A O 1
ATOM 812 N N . ASN A 1 99 ? -1.888 20.020 12.387 1.00 75.12 99 ASN A N 1
ATOM 813 C CA . ASN A 1 99 ? -0.496 20.158 11.937 1.00 75.12 99 ASN A CA 1
ATOM 814 C C . ASN A 1 99 ? -0.137 19.238 10.762 1.00 75.12 99 ASN A C 1
ATOM 816 O O . ASN A 1 99 ? -0.676 18.147 10.591 1.00 75.12 99 ASN A O 1
ATOM 820 N N . SER A 1 100 ? 0.832 19.677 9.955 1.00 88.31 100 SER A N 1
ATOM 821 C CA . SER A 1 100 ? 1.284 18.913 8.797 1.00 88.31 100 SER A CA 1
ATOM 822 C C . SER A 1 100 ? 1.871 17.559 9.199 1.00 88.31 100 SER A C 1
ATOM 824 O O . SER A 1 100 ? 2.675 17.460 10.133 1.00 88.31 100 SER A O 1
ATOM 826 N N . ILE A 1 101 ? 1.522 16.527 8.428 1.00 94.62 101 ILE A N 1
ATOM 827 C CA . ILE A 1 101 ? 2.088 15.185 8.562 1.00 94.62 101 ILE A CA 1
ATOM 828 C C . ILE A 1 101 ? 3.610 15.268 8.420 1.00 94.62 101 ILE A C 1
ATOM 830 O O . ILE A 1 101 ? 4.145 15.758 7.424 1.00 94.62 101 ILE A O 1
ATOM 834 N N . ASN A 1 102 ? 4.312 14.790 9.442 1.00 94.31 102 ASN A N 1
ATOM 835 C CA . ASN A 1 102 ? 5.765 14.745 9.499 1.00 94.31 102 ASN A CA 1
ATOM 836 C C . ASN A 1 102 ? 6.225 13.521 10.308 1.00 94.31 102 ASN A C 1
ATOM 838 O O . ASN A 1 102 ? 5.409 12.797 10.886 1.00 94.31 102 ASN A O 1
ATOM 842 N N . SER A 1 103 ? 7.533 13.264 10.312 1.00 95.31 103 SER A N 1
ATOM 843 C CA . SER A 1 103 ? 8.093 12.089 10.982 1.00 95.31 103 SER A CA 1
ATOM 844 C C . SER A 1 103 ? 7.853 12.097 12.490 1.00 95.31 103 SER A C 1
ATOM 846 O O . SER A 1 103 ? 7.482 11.061 13.025 1.00 95.31 103 SER A O 1
ATOM 848 N N . ASP A 1 104 ? 7.997 13.241 13.165 1.00 94.81 104 ASP A N 1
ATOM 849 C CA . ASP A 1 104 ? 7.817 13.335 14.620 1.00 94.81 104 ASP A CA 1
ATOM 850 C C . ASP A 1 104 ? 6.376 12.998 15.024 1.00 94.81 104 ASP A C 1
ATOM 852 O O . ASP A 1 104 ? 6.152 12.258 15.980 1.00 94.81 104 ASP A O 1
ATOM 856 N N . LEU A 1 105 ? 5.394 13.471 14.251 1.00 94.75 105 LEU A N 1
ATOM 857 C CA . LEU A 1 105 ? 3.988 13.127 14.453 1.00 94.75 105 LEU A CA 1
ATOM 858 C C . LEU A 1 105 ? 3.756 11.614 14.327 1.00 94.75 105 LEU A C 1
ATOM 860 O O . LEU A 1 105 ? 3.163 11.003 15.212 1.00 94.75 105 LEU A O 1
ATOM 864 N N . CYS A 1 106 ? 4.266 10.996 13.258 1.00 96.50 106 CYS A N 1
ATOM 865 C CA . CYS A 1 106 ? 4.098 9.559 13.030 1.00 96.50 106 CYS A CA 1
ATOM 866 C C . CYS A 1 106 ? 4.819 8.711 14.089 1.00 96.50 106 CYS A C 1
ATOM 868 O O . CYS A 1 106 ? 4.324 7.650 14.459 1.00 96.50 106 CYS A O 1
ATOM 870 N N . LEU A 1 107 ? 5.961 9.176 14.602 1.00 96.62 107 LEU A N 1
ATOM 871 C CA . LEU A 1 107 ? 6.666 8.531 15.711 1.00 96.62 107 LEU A CA 1
ATOM 872 C C . LEU A 1 107 ? 5.842 8.582 17.002 1.00 96.62 107 LEU A C 1
ATOM 874 O O . LEU A 1 107 ? 5.678 7.551 17.647 1.00 96.62 107 LEU A O 1
ATOM 878 N N . ASN A 1 108 ? 5.244 9.731 17.327 1.00 96.19 108 ASN A N 1
ATOM 879 C CA . ASN A 1 108 ? 4.353 9.851 18.484 1.00 96.19 108 ASN A CA 1
ATOM 880 C C . ASN A 1 108 ? 3.128 8.928 18.368 1.00 96.19 108 ASN A C 1
ATOM 882 O O . ASN A 1 108 ? 2.677 8.368 19.366 1.00 96.19 108 ASN A O 1
ATOM 886 N N . PHE A 1 109 ? 2.589 8.751 17.158 1.00 97.56 109 PHE A N 1
ATOM 887 C CA . PHE A 1 109 ? 1.491 7.815 16.907 1.00 97.56 109 PHE A CA 1
ATOM 888 C C . PHE A 1 109 ? 1.907 6.354 17.095 1.00 97.56 109 PHE A C 1
ATOM 890 O O . PHE A 1 109 ? 1.167 5.592 17.713 1.00 97.56 109 PHE A O 1
ATOM 897 N N . LEU A 1 110 ? 3.093 5.963 16.621 1.00 97.38 110 LEU A N 1
ATOM 898 C CA . LEU A 1 110 ? 3.633 4.623 16.873 1.00 97.38 110 LEU A CA 1
ATOM 899 C C . LEU A 1 110 ? 3.825 4.368 18.373 1.00 97.38 110 LEU A C 1
ATOM 901 O O . LEU A 1 110 ? 3.398 3.324 18.866 1.00 97.38 110 LEU A O 1
ATOM 905 N N . ASP A 1 111 ? 4.370 5.342 19.106 1.00 96.44 111 ASP A N 1
ATOM 906 C CA . ASP A 1 111 ? 4.532 5.255 20.560 1.00 96.44 111 ASP A CA 1
ATOM 907 C C . ASP A 1 111 ? 3.175 5.110 21.274 1.00 96.44 111 ASP A C 1
ATOM 909 O O . ASP A 1 111 ? 3.040 4.292 22.187 1.00 96.44 111 ASP A O 1
ATOM 913 N N . ALA A 1 112 ? 2.145 5.844 20.834 1.00 96.69 112 ALA A N 1
ATOM 914 C CA . ALA A 1 112 ? 0.783 5.740 21.370 1.00 96.69 112 ALA A CA 1
ATOM 915 C C . ALA A 1 112 ? 0.144 4.360 21.132 1.00 96.69 112 ALA A C 1
ATOM 917 O O . ALA A 1 112 ? -0.655 3.904 21.951 1.00 96.69 112 ALA A O 1
ATOM 918 N N . LEU A 1 113 ? 0.521 3.683 20.045 1.00 96.94 113 LEU A N 1
ATOM 919 C CA . LEU A 1 113 ? 0.116 2.308 19.736 1.00 96.94 113 LEU A CA 1
ATOM 920 C C . LEU A 1 113 ? 1.058 1.252 20.347 1.00 96.94 113 LEU A C 1
ATOM 922 O O . LEU A 1 113 ? 0.907 0.063 20.072 1.00 96.94 113 LEU A O 1
ATOM 926 N N . GLY A 1 114 ? 2.028 1.656 21.176 1.00 93.62 114 GLY A N 1
ATOM 927 C CA . GLY A 1 114 ? 2.946 0.746 21.865 1.00 93.62 114 GLY A CA 1
ATOM 928 C C . GLY A 1 114 ? 4.024 0.126 20.972 1.00 93.62 114 GLY A C 1
ATOM 929 O O . GLY A 1 114 ? 4.574 -0.920 21.322 1.00 93.62 114 GLY A O 1
ATOM 930 N N . THR A 1 115 ? 4.343 0.748 19.837 1.00 90.31 115 THR A N 1
ATOM 931 C CA . THR A 1 115 ? 5.290 0.226 18.845 1.00 90.31 115 THR A CA 1
ATOM 932 C C . THR A 1 115 ? 6.503 1.120 18.709 1.00 90.31 115 THR A C 1
ATOM 934 O O . THR A 1 115 ? 6.390 2.329 18.543 1.00 90.31 115 THR A O 1
ATOM 937 N N . THR A 1 116 ? 7.687 0.512 18.684 1.00 86.44 116 THR A N 1
ATOM 938 C CA . THR A 1 116 ? 8.904 1.223 18.299 1.00 86.44 116 THR A CA 1
ATOM 939 C C . THR A 1 116 ? 9.131 1.104 16.790 1.00 86.44 116 THR A C 1
ATOM 941 O O . THR A 1 116 ? 8.824 0.070 16.192 1.00 86.44 116 THR A O 1
ATOM 944 N N . PRO A 1 117 ? 9.764 2.096 16.140 1.00 80.56 117 PRO A N 1
ATOM 945 C CA . PRO A 1 117 ? 10.073 1.999 14.715 1.00 80.56 117 PRO A CA 1
ATOM 946 C C . PRO A 1 117 ? 11.026 0.853 14.361 1.00 80.56 117 PRO A C 1
ATOM 948 O O . PRO A 1 117 ? 11.157 0.500 13.196 1.00 80.56 117 PRO A O 1
ATOM 951 N N . SER A 1 118 ? 11.727 0.286 15.343 1.00 85.50 118 SER A N 1
ATOM 952 C CA . SER A 1 118 ? 12.623 -0.856 15.168 1.00 85.50 118 SER A CA 1
ATOM 953 C C . SER A 1 118 ? 11.935 -2.212 15.351 1.00 85.50 118 SER A C 1
ATOM 955 O O . SER A 1 118 ? 12.625 -3.233 15.287 1.00 85.50 118 SER A O 1
ATOM 957 N N . ASP A 1 119 ? 10.616 -2.250 15.570 1.00 92.75 119 ASP A N 1
ATOM 958 C CA . ASP A 1 119 ? 9.871 -3.500 15.685 1.00 92.75 119 ASP A CA 1
ATOM 959 C C . ASP A 1 119 ? 9.998 -4.324 14.395 1.00 92.75 119 ASP A C 1
ATOM 961 O O . ASP A 1 119 ? 9.520 -3.946 13.322 1.00 92.75 119 ASP A O 1
ATOM 965 N N . SER A 1 120 ? 10.674 -5.469 14.501 1.00 91.25 120 SER A N 1
ATOM 966 C CA . SER A 1 120 ? 10.991 -6.314 13.350 1.00 91.25 120 SER A CA 1
ATOM 967 C C . SER A 1 120 ? 9.756 -6.891 12.660 1.00 91.25 120 SER A C 1
ATOM 969 O O . SER A 1 120 ? 9.806 -7.128 11.454 1.00 91.25 120 SER A O 1
ATOM 971 N N . LEU A 1 121 ? 8.666 -7.125 13.400 1.00 91.56 121 LEU A N 1
ATOM 972 C CA . LEU A 1 121 ? 7.436 -7.664 12.828 1.00 91.56 121 LEU A CA 1
ATOM 973 C C . LEU A 1 121 ? 6.756 -6.597 11.973 1.00 91.56 121 LEU A C 1
ATOM 975 O O . LEU A 1 121 ? 6.458 -6.855 10.809 1.00 91.56 121 LEU A O 1
ATOM 979 N N . ILE A 1 122 ? 6.567 -5.394 12.520 1.00 93.38 122 ILE A N 1
ATOM 980 C CA . ILE A 1 122 ? 5.903 -4.299 11.797 1.00 93.38 122 ILE A CA 1
ATOM 981 C C . ILE A 1 122 ? 6.765 -3.834 10.614 1.00 93.38 122 ILE A C 1
ATOM 983 O O . ILE A 1 122 ? 6.237 -3.565 9.538 1.00 93.38 122 ILE A O 1
ATOM 987 N N . GLN A 1 123 ? 8.096 -3.825 10.748 1.00 94.25 123 GLN A N 1
ATOM 988 C CA . GLN A 1 123 ? 9.003 -3.565 9.620 1.00 94.25 123 GLN A CA 1
ATOM 989 C C . GLN A 1 123 ? 8.825 -4.581 8.484 1.00 94.25 123 GLN A C 1
ATOM 991 O O . GLN A 1 123 ? 8.730 -4.194 7.319 1.00 94.25 123 GLN A O 1
ATOM 996 N N . ASP A 1 124 ? 8.751 -5.876 8.801 1.00 94.00 124 ASP A N 1
ATOM 997 C CA . ASP A 1 124 ? 8.543 -6.922 7.795 1.00 94.00 124 ASP A CA 1
ATOM 998 C C . ASP A 1 124 ? 7.150 -6.813 7.146 1.00 94.00 124 ASP A C 1
ATOM 1000 O O . ASP A 1 124 ? 7.031 -6.961 5.928 1.00 94.00 124 ASP A O 1
ATOM 1004 N N . LEU A 1 125 ? 6.108 -6.471 7.915 1.00 94.38 125 LEU A N 1
ATOM 1005 C CA . LEU A 1 125 ? 4.764 -6.194 7.390 1.00 94.38 125 LEU A CA 1
ATOM 1006 C C . LEU A 1 125 ? 4.744 -4.974 6.459 1.00 94.38 125 LEU A C 1
ATOM 1008 O O . LEU A 1 125 ? 4.163 -5.056 5.377 1.00 94.38 125 LEU A O 1
ATOM 1012 N N . ALA A 1 126 ? 5.429 -3.885 6.818 1.00 95.25 126 ALA A N 1
ATOM 1013 C CA . ALA A 1 126 ? 5.530 -2.679 5.992 1.00 95.25 126 ALA A CA 1
ATOM 1014 C C . ALA A 1 126 ? 6.179 -2.976 4.639 1.00 95.25 126 ALA A C 1
ATOM 1016 O O . ALA A 1 126 ? 5.654 -2.581 3.598 1.00 95.25 126 ALA A O 1
ATOM 1017 N N . VAL A 1 127 ? 7.269 -3.748 4.638 1.00 96.06 127 VAL A N 1
ATOM 1018 C CA . VAL A 1 127 ? 7.938 -4.174 3.402 1.00 96.06 127 VAL A CA 1
ATOM 1019 C C . VAL A 1 127 ? 7.024 -5.066 2.557 1.00 96.06 127 VAL A C 1
ATOM 1021 O O . VAL A 1 127 ? 6.967 -4.899 1.341 1.00 96.06 127 VAL A O 1
ATOM 1024 N N . ARG A 1 128 ? 6.290 -6.004 3.168 1.00 95.69 128 ARG A N 1
ATOM 1025 C CA . ARG A 1 128 ? 5.359 -6.891 2.446 1.00 95.69 128 ARG A CA 1
ATOM 1026 C C . ARG A 1 128 ? 4.187 -6.139 1.830 1.00 95.69 128 ARG A C 1
ATOM 1028 O O . ARG A 1 128 ? 3.907 -6.345 0.652 1.00 95.69 128 ARG A O 1
ATOM 1035 N N . SER A 1 129 ? 3.547 -5.260 2.596 1.00 95.19 129 SER A N 1
ATOM 1036 C CA . SER A 1 129 ? 2.469 -4.392 2.116 1.00 95.19 129 SER A CA 1
ATOM 1037 C C . SER A 1 129 ? 2.948 -3.541 0.932 1.00 95.19 129 SER A C 1
ATOM 1039 O O . SER A 1 129 ? 2.300 -3.512 -0.116 1.00 95.19 129 SER A O 1
ATOM 1041 N N . GLU A 1 130 ? 4.148 -2.956 1.026 1.00 97.25 130 GLU A N 1
ATOM 1042 C CA . GLU A 1 130 ? 4.736 -2.177 -0.067 1.00 97.25 130 GLU A CA 1
ATOM 1043 C C . GLU A 1 130 ? 5.071 -3.035 -1.303 1.00 97.25 130 GLU A C 1
ATOM 1045 O O . GLU A 1 130 ? 4.850 -2.604 -2.433 1.00 97.25 130 GLU A O 1
ATOM 1050 N N . LEU A 1 131 ? 5.559 -4.269 -1.135 1.00 97.44 131 LEU A N 1
ATOM 1051 C CA . LEU A 1 131 ? 5.795 -5.187 -2.259 1.00 97.44 131 LEU A CA 1
ATOM 1052 C C . LEU A 1 131 ? 4.511 -5.471 -3.048 1.00 97.44 131 LEU A C 1
ATOM 1054 O O . LEU A 1 131 ? 4.534 -5.466 -4.284 1.00 97.44 131 LEU A O 1
ATOM 1058 N N . VAL A 1 132 ? 3.400 -5.706 -2.344 1.00 97.25 132 VAL A N 1
ATOM 1059 C CA . VAL A 1 132 ? 2.078 -5.908 -2.955 1.00 97.25 132 VAL A CA 1
ATOM 1060 C C . VAL A 1 132 ? 1.642 -4.633 -3.681 1.00 97.25 132 VAL A C 1
ATOM 1062 O O . VAL A 1 132 ? 1.320 -4.693 -4.872 1.00 97.25 132 VAL A O 1
ATOM 1065 N N . HIS A 1 133 ? 1.753 -3.477 -3.023 1.00 97.00 133 HIS A N 1
ATOM 1066 C CA . HIS A 1 133 ? 1.431 -2.172 -3.602 1.00 97.00 133 HIS A CA 1
ATOM 1067 C C . HIS A 1 133 ? 2.197 -1.891 -4.901 1.00 97.00 133 HIS A C 1
ATOM 1069 O O . HIS A 1 133 ? 1.597 -1.587 -5.937 1.00 97.00 133 HIS A O 1
ATOM 1075 N N . VAL A 1 134 ? 3.518 -2.082 -4.909 1.00 98.00 134 VAL A N 1
ATOM 1076 C CA . VAL A 1 134 ? 4.346 -1.885 -6.110 1.00 98.00 134 VAL A CA 1
ATOM 1077 C C . VAL A 1 134 ? 3.946 -2.846 -7.230 1.00 98.00 134 VAL A C 1
ATOM 1079 O O . VAL A 1 134 ? 3.917 -2.446 -8.395 1.00 98.00 134 VAL A O 1
ATOM 1082 N N . CYS A 1 135 ? 3.582 -4.093 -6.916 1.00 98.19 135 CYS A N 1
ATOM 1083 C CA . CYS A 1 135 ? 3.074 -5.028 -7.922 1.00 98.19 135 CYS A CA 1
ATOM 1084 C C . CYS A 1 135 ? 1.774 -4.527 -8.568 1.00 98.19 135 CYS A C 1
ATOM 1086 O O . CYS A 1 135 ? 1.639 -4.597 -9.793 1.00 98.19 135 CYS A O 1
ATOM 1088 N N . HIS A 1 136 ? 0.843 -3.974 -7.788 1.00 97.50 136 HIS A N 1
ATOM 1089 C CA . HIS A 1 136 ? -0.373 -3.363 -8.329 1.00 97.50 136 HIS A CA 1
ATOM 1090 C C . HIS A 1 136 ? -0.085 -2.093 -9.141 1.00 97.50 136 HIS A C 1
ATOM 1092 O O . HIS A 1 136 ? -0.662 -1.917 -10.219 1.00 97.50 136 HIS A O 1
ATOM 1098 N N . MET A 1 137 ? 0.860 -1.255 -8.710 1.00 97.19 137 MET A N 1
ATOM 1099 C CA . MET A 1 137 ? 1.317 -0.087 -9.476 1.00 97.19 137 MET A CA 1
ATOM 1100 C C . MET A 1 137 ? 1.898 -0.489 -10.842 1.00 97.19 137 MET A C 1
ATOM 1102 O O . MET A 1 137 ? 1.578 0.139 -11.854 1.00 97.19 137 MET A O 1
ATOM 1106 N N . ILE A 1 138 ? 2.704 -1.559 -10.904 1.00 97.38 138 ILE A N 1
ATOM 1107 C CA . ILE A 1 138 ? 3.250 -2.098 -12.166 1.00 97.38 138 ILE A CA 1
ATOM 1108 C C . ILE A 1 138 ? 2.115 -2.603 -13.060 1.00 97.38 138 ILE A C 1
ATOM 1110 O O . ILE A 1 138 ? 2.036 -2.228 -14.232 1.00 97.38 138 ILE A O 1
ATOM 1114 N N . LYS A 1 139 ? 1.214 -3.430 -12.515 1.00 96.81 139 LYS A N 1
ATOM 1115 C CA . LYS A 1 139 ? 0.085 -4.018 -13.259 1.00 96.81 139 LYS A CA 1
ATOM 1116 C C . LYS A 1 139 ? -0.840 -2.958 -13.856 1.00 96.81 139 LYS A C 1
ATOM 1118 O O . LYS A 1 139 ? -1.348 -3.147 -14.957 1.00 96.81 139 LYS A O 1
ATOM 1123 N N . SER A 1 140 ? -1.031 -1.849 -13.149 1.00 95.31 140 SER A N 1
ATOM 1124 C CA . SER A 1 140 ? -1.884 -0.736 -13.572 1.00 95.31 140 SER A CA 1
ATOM 1125 C C . SER A 1 140 ? -1.146 0.364 -14.346 1.00 95.31 140 SER A C 1
ATOM 1127 O O . SER A 1 140 ? -1.741 1.392 -14.662 1.00 95.31 140 SER A O 1
ATOM 1129 N N . ASN A 1 141 ? 0.133 0.156 -14.691 1.00 94.19 141 ASN A N 1
ATOM 1130 C CA . ASN A 1 141 ? 0.988 1.122 -15.396 1.00 94.19 141 ASN A CA 1
ATOM 1131 C C . ASN A 1 141 ? 1.094 2.497 -14.707 1.00 94.19 141 ASN A C 1
ATOM 1133 O O . ASN A 1 141 ? 1.324 3.509 -15.368 1.00 94.19 141 ASN A O 1
ATOM 1137 N N . ARG A 1 142 ? 0.940 2.544 -13.382 1.00 93.44 142 ARG A N 1
ATOM 1138 C CA . ARG A 1 142 ? 1.111 3.764 -12.575 1.00 93.44 142 ARG A CA 1
ATOM 1139 C C . ARG A 1 142 ? 2.576 4.045 -12.240 1.00 93.44 142 ARG A C 1
ATOM 1141 O O . ARG A 1 142 ? 2.921 5.138 -11.810 1.00 93.44 142 ARG A O 1
ATOM 1148 N N . ILE A 1 143 ? 3.438 3.060 -12.471 1.00 92.88 143 ILE A N 1
ATOM 1149 C CA . ILE A 1 143 ? 4.885 3.141 -12.317 1.00 92.88 143 ILE A CA 1
ATOM 1150 C C . ILE A 1 143 ? 5.558 2.534 -13.552 1.00 92.88 143 ILE A C 1
ATOM 1152 O O . ILE A 1 143 ? 5.048 1.582 -14.147 1.00 92.88 143 ILE A O 1
ATOM 1156 N N . GLU A 1 144 ? 6.706 3.079 -13.953 1.00 92.38 144 GLU A N 1
ATOM 1157 C CA . GLU A 1 144 ? 7.498 2.511 -15.049 1.00 92.38 144 GLU A CA 1
ATOM 1158 C C . GLU A 1 144 ? 7.965 1.094 -14.686 1.00 92.38 144 GLU A C 1
ATOM 1160 O O . GLU A 1 144 ? 8.457 0.870 -13.577 1.00 92.38 144 GLU A O 1
ATOM 1165 N N . LEU A 1 145 ? 7.848 0.142 -15.619 1.00 94.69 145 LEU A N 1
ATOM 1166 C CA . LEU A 1 145 ? 8.051 -1.285 -15.344 1.00 94.69 145 LEU A CA 1
ATOM 1167 C C . LEU A 1 145 ? 9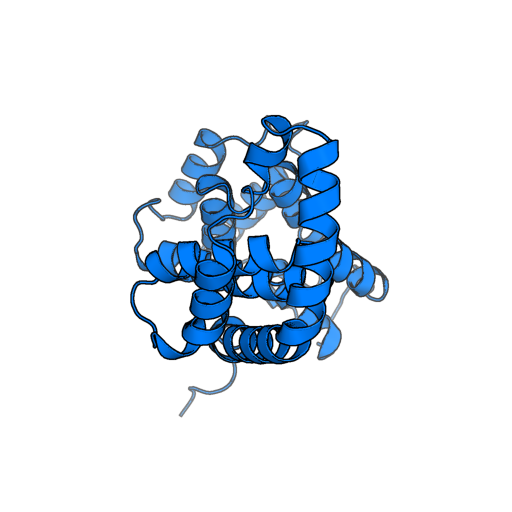.443 -1.560 -14.767 1.00 94.69 145 LEU A C 1
ATOM 1169 O O . LEU A 1 145 ? 9.564 -2.230 -13.741 1.00 94.69 145 LEU A O 1
ATOM 1173 N N . ILE A 1 146 ? 10.493 -1.017 -15.390 1.00 93.94 146 ILE A N 1
ATOM 1174 C CA . ILE A 1 146 ? 11.879 -1.220 -14.938 1.00 93.94 146 ILE A CA 1
ATOM 1175 C C . ILE A 1 146 ? 12.101 -0.608 -13.555 1.00 93.94 146 ILE A C 1
ATOM 1177 O O . ILE A 1 146 ? 12.723 -1.230 -12.692 1.00 93.94 146 ILE A O 1
ATOM 1181 N N . TYR A 1 147 ? 11.581 0.598 -13.323 1.00 93.62 147 TYR A N 1
ATOM 1182 C CA . TYR A 1 147 ? 11.706 1.255 -12.025 1.00 93.62 147 TYR A CA 1
ATOM 1183 C C . TYR A 1 147 ? 10.973 0.466 -10.932 1.00 93.62 147 TYR A C 1
ATOM 1185 O O . TYR A 1 147 ? 11.548 0.234 -9.868 1.00 93.62 147 TYR A O 1
ATOM 1193 N N . GLY A 1 148 ? 9.772 -0.041 -11.224 1.00 96.12 148 GLY A N 1
ATOM 1194 C CA . GLY A 1 148 ? 9.036 -0.951 -10.349 1.00 96.12 148 GLY A CA 1
ATOM 1195 C C . GLY A 1 148 ? 9.832 -2.219 -10.026 1.00 96.12 148 GLY A C 1
ATOM 1196 O O . GLY A 1 148 ? 9.999 -2.546 -8.855 1.00 96.12 148 GLY A O 1
ATOM 1197 N N . CYS A 1 149 ? 10.421 -2.880 -11.030 1.00 97.12 149 CYS A N 1
ATOM 1198 C CA . CYS A 1 149 ? 11.276 -4.059 -10.824 1.00 97.12 149 CYS A CA 1
ATOM 1199 C C . CYS A 1 149 ? 12.462 -3.752 -9.895 1.00 97.12 149 CYS A C 1
ATOM 1201 O O . CYS A 1 149 ? 12.728 -4.499 -8.955 1.00 97.12 149 CYS A O 1
ATOM 1203 N N . ARG A 1 150 ? 13.148 -2.619 -10.102 1.00 95.69 150 ARG A N 1
ATOM 1204 C CA . ARG A 1 150 ? 14.244 -2.177 -9.223 1.00 95.69 150 ARG A CA 1
ATOM 1205 C C . ARG A 1 150 ? 13.754 -1.884 -7.801 1.00 95.69 150 ARG A C 1
ATOM 1207 O O . ARG A 1 150 ? 14.444 -2.239 -6.847 1.00 95.69 150 ARG A O 1
ATOM 1214 N N . LYS A 1 151 ? 12.582 -1.253 -7.634 1.00 96.12 151 LYS A N 1
ATOM 1215 C CA . LYS A 1 151 ? 11.975 -0.996 -6.313 1.00 96.12 151 LYS A CA 1
ATOM 1216 C C . LYS A 1 151 ? 11.671 -2.313 -5.589 1.00 96.12 151 LYS A C 1
ATOM 1218 O O . LYS A 1 151 ? 12.082 -2.458 -4.441 1.00 96.12 151 LYS A O 1
ATOM 1223 N N . LEU A 1 152 ? 11.087 -3.301 -6.274 1.00 97.56 152 LEU A N 1
ATOM 1224 C CA . LEU A 1 152 ? 10.824 -4.637 -5.717 1.00 97.56 152 LEU A CA 1
ATOM 1225 C C . LEU A 1 152 ? 12.101 -5.334 -5.223 1.00 97.56 152 LEU A C 1
ATOM 1227 O O . LEU A 1 152 ? 12.095 -5.905 -4.136 1.00 97.56 152 LEU A O 1
ATOM 1231 N N . ILE A 1 153 ? 13.213 -5.248 -5.961 1.00 96.69 153 ILE A N 1
ATOM 1232 C CA . ILE A 1 153 ? 14.500 -5.814 -5.511 1.00 96.69 153 ILE A CA 1
ATOM 1233 C C . ILE A 1 153 ? 14.982 -5.125 -4.233 1.00 96.69 153 ILE A C 1
ATOM 1235 O O . ILE A 1 153 ? 15.352 -5.804 -3.277 1.00 96.69 153 ILE A O 1
ATOM 1239 N N . ARG A 1 154 ? 14.958 -3.786 -4.184 1.00 95.38 154 ARG A N 1
ATOM 1240 C CA . ARG A 1 154 ? 15.387 -3.038 -2.989 1.00 95.38 154 ARG A CA 1
ATOM 1241 C C . ARG A 1 154 ? 14.573 -3.436 -1.760 1.00 95.38 154 ARG A C 1
ATOM 1243 O O . ARG A 1 154 ? 15.158 -3.704 -0.718 1.00 95.38 154 ARG A O 1
ATOM 1250 N N . LEU A 1 155 ? 13.254 -3.533 -1.911 1.00 96.69 155 LEU A N 1
ATOM 1251 C CA . LEU A 1 155 ? 12.348 -3.985 -0.855 1.00 96.69 155 LEU A CA 1
ATOM 1252 C C . LEU A 1 155 ? 12.637 -5.428 -0.436 1.00 96.69 155 LEU A C 1
ATOM 1254 O O . LEU A 1 155 ? 12.662 -5.722 0.754 1.00 96.69 155 LEU A O 1
ATOM 1258 N N . SER A 1 156 ? 12.934 -6.320 -1.386 1.00 96.06 156 SER A N 1
ATOM 1259 C CA . SER A 1 156 ? 13.235 -7.724 -1.080 1.00 96.06 156 SER A CA 1
ATOM 1260 C C . SER A 1 156 ? 14.429 -7.895 -0.134 1.00 96.06 156 SER A C 1
ATOM 1262 O O . SER A 1 156 ? 14.431 -8.808 0.688 1.00 96.06 156 SER A O 1
ATOM 1264 N N . HIS A 1 157 ? 15.413 -6.989 -0.189 1.00 95.00 157 HIS A N 1
ATOM 1265 C CA . HIS A 1 157 ? 16.566 -6.996 0.715 1.00 95.00 157 HIS A CA 1
ATOM 1266 C C . HIS A 1 157 ? 16.220 -6.566 2.149 1.00 95.00 157 HIS A C 1
ATOM 1268 O O . HIS A 1 157 ? 17.017 -6.791 3.057 1.00 95.00 157 HIS A O 1
ATOM 1274 N N . CYS A 1 158 ? 15.058 -5.943 2.358 1.00 94.25 158 CYS A N 1
ATOM 1275 C CA . CYS A 1 158 ? 14.550 -5.555 3.673 1.00 94.25 158 CYS A CA 1
ATOM 1276 C C . CYS A 1 158 ? 13.653 -6.624 4.317 1.00 94.25 158 CYS A C 1
ATOM 1278 O O . CYS A 1 158 ? 13.290 -6.464 5.479 1.00 94.25 158 CYS A O 1
ATOM 1280 N N . LEU A 1 159 ? 13.284 -7.692 3.599 1.00 92.88 159 LEU A N 1
ATOM 1281 C CA . LEU A 1 159 ? 12.486 -8.784 4.163 1.00 92.88 159 LEU A CA 1
ATOM 1282 C C . LEU A 1 159 ? 13.299 -9.592 5.176 1.00 92.88 159 LEU A C 1
ATOM 1284 O O . LEU A 1 159 ? 14.453 -9.942 4.922 1.00 92.88 159 LEU A O 1
ATOM 1288 N N . ALA A 1 160 ? 12.670 -9.985 6.285 1.00 87.31 160 ALA A N 1
ATOM 1289 C CA . ALA A 1 160 ? 13.326 -10.819 7.292 1.00 87.31 160 ALA A CA 1
ATOM 1290 C C . ALA A 1 160 ? 13.653 -12.224 6.752 1.00 87.31 160 ALA A C 1
ATOM 1292 O O . ALA A 1 160 ? 14.693 -12.807 7.064 1.00 87.31 160 ALA A O 1
ATOM 1293 N N . LYS A 1 161 ? 12.751 -12.785 5.935 1.00 88.31 161 LYS A N 1
ATOM 1294 C CA . LYS A 1 161 ? 12.916 -14.081 5.267 1.00 88.31 161 LYS A CA 1
ATOM 1295 C C . LYS A 1 161 ? 12.047 -14.150 4.017 1.00 88.31 161 LYS A C 1
ATOM 1297 O O . LYS A 1 161 ? 10.866 -13.818 4.068 1.00 88.31 161 LYS A O 1
ATOM 1302 N N . THR A 1 162 ? 12.611 -14.649 2.921 1.00 90.00 162 THR A N 1
ATOM 1303 C CA . THR A 1 162 ? 11.876 -14.876 1.672 1.00 90.00 162 THR A CA 1
ATOM 1304 C C . THR A 1 162 ? 12.558 -15.931 0.803 1.00 90.00 162 THR A C 1
ATOM 1306 O O . THR A 1 162 ? 13.750 -16.191 0.981 1.00 90.00 162 THR A O 1
ATOM 1309 N N . ASP A 1 163 ? 11.818 -16.550 -0.120 1.00 92.75 163 ASP A N 1
ATOM 1310 C CA . ASP A 1 163 ? 12.407 -17.381 -1.174 1.00 92.75 163 ASP A CA 1
ATOM 1311 C C . ASP A 1 163 ? 12.986 -16.462 -2.266 1.00 92.75 163 ASP A C 1
ATOM 1313 O O . ASP A 1 163 ? 12.222 -15.761 -2.938 1.00 92.75 163 ASP A O 1
ATOM 1317 N N . PRO A 1 164 ? 14.315 -16.467 -2.505 1.00 92.31 164 PRO A N 1
ATOM 1318 C CA . PRO A 1 164 ? 14.928 -15.642 -3.546 1.00 92.31 164 PRO A CA 1
ATOM 1319 C C . PRO A 1 164 ? 14.340 -15.884 -4.943 1.00 92.31 164 PRO A C 1
ATOM 1321 O O . PRO A 1 164 ? 14.392 -14.997 -5.797 1.00 92.31 164 PRO A O 1
ATOM 1324 N N . LYS A 1 165 ? 13.753 -17.065 -5.190 1.00 95.62 165 LYS A N 1
ATOM 1325 C CA . LYS A 1 165 ? 13.129 -17.407 -6.476 1.00 95.62 165 LYS A CA 1
ATOM 1326 C C . LYS A 1 165 ? 11.959 -16.504 -6.837 1.00 95.62 165 LYS A C 1
ATOM 1328 O O . LYS A 1 165 ? 11.741 -16.280 -8.025 1.00 95.62 165 LYS A O 1
ATOM 1333 N N . LEU A 1 166 ? 11.262 -15.949 -5.844 1.00 96.00 166 LEU A N 1
ATOM 1334 C CA . LEU A 1 166 ? 10.166 -15.002 -6.061 1.00 96.00 166 LEU A CA 1
ATOM 1335 C C . LEU A 1 166 ? 10.630 -13.747 -6.808 1.00 96.00 166 LEU A C 1
ATOM 1337 O O . LEU A 1 166 ? 9.833 -13.121 -7.503 1.00 96.00 166 LEU A O 1
ATOM 1341 N N . PHE A 1 167 ? 11.918 -13.402 -6.700 1.00 97.62 167 PHE A N 1
ATOM 1342 C CA . PHE A 1 167 ? 12.454 -12.154 -7.231 1.00 97.62 167 PHE A CA 1
ATOM 1343 C C . PHE A 1 167 ? 13.334 -12.307 -8.474 1.00 97.62 167 PHE A C 1
ATOM 1345 O O . PHE A 1 167 ? 13.736 -11.298 -9.054 1.00 97.62 167 PHE A O 1
ATOM 1352 N N . LEU A 1 168 ? 13.608 -13.537 -8.927 1.00 97.19 168 LEU A N 1
ATOM 1353 C CA . LEU A 1 168 ? 14.530 -13.794 -10.044 1.00 97.19 168 LEU A CA 1
ATOM 1354 C C . LEU A 1 168 ? 14.140 -13.055 -11.327 1.00 97.19 168 LEU A C 1
ATOM 1356 O O . LEU A 1 168 ? 15.018 -12.556 -12.029 1.00 97.19 168 LEU A O 1
ATOM 1360 N N . MET A 1 169 ? 12.839 -12.940 -11.614 1.00 97.75 169 MET A N 1
ATOM 1361 C CA . MET A 1 169 ? 12.379 -12.212 -12.796 1.00 97.75 169 MET A CA 1
ATOM 1362 C C . MET A 1 169 ? 12.748 -10.724 -12.720 1.00 97.75 169 MET A C 1
ATOM 1364 O O . MET A 1 169 ? 13.271 -10.158 -13.678 1.00 97.75 169 MET A O 1
ATOM 1368 N N . PHE A 1 170 ? 12.543 -10.091 -11.564 1.00 97.75 170 PHE A N 1
ATOM 1369 C CA . PHE A 1 170 ? 12.881 -8.680 -11.378 1.00 97.75 170 PHE A CA 1
ATOM 1370 C C . PHE A 1 170 ? 14.396 -8.465 -11.398 1.00 97.75 170 PHE A C 1
ATOM 1372 O O . PHE A 1 170 ? 14.850 -7.508 -12.019 1.00 97.75 170 PHE A O 1
ATOM 1379 N N . VAL A 1 171 ? 15.176 -9.376 -10.796 1.00 96.75 171 VAL A N 1
ATOM 1380 C CA . VAL A 1 171 ? 16.651 -9.355 -10.841 1.00 96.75 171 VAL A CA 1
ATOM 1381 C C . VAL A 1 171 ? 17.158 -9.398 -12.281 1.00 96.75 171 VAL A C 1
ATOM 1383 O O . VAL A 1 171 ? 18.003 -8.583 -12.644 1.00 96.75 171 VAL A O 1
ATOM 1386 N N . GLY A 1 172 ? 16.607 -10.288 -13.113 1.00 96.31 172 GLY A N 1
ATOM 1387 C CA . GLY A 1 172 ? 16.933 -10.341 -14.539 1.00 96.31 172 GLY A CA 1
ATOM 1388 C C . GLY A 1 172 ? 16.627 -9.021 -15.250 1.00 96.31 172 GLY A C 1
ATOM 1389 O O . GLY A 1 172 ? 17.477 -8.492 -15.958 1.00 96.31 172 GLY A O 1
ATOM 1390 N N . VAL A 1 173 ? 15.451 -8.432 -14.996 1.00 95.88 173 VAL A N 1
ATOM 1391 C CA . VAL A 1 173 ? 15.084 -7.124 -15.566 1.00 95.88 173 VAL A CA 1
ATOM 1392 C C . VAL A 1 173 ? 16.039 -6.018 -15.141 1.00 95.88 173 VAL A C 1
ATOM 1394 O O . VAL A 1 173 ? 16.458 -5.239 -15.993 1.00 95.88 173 VAL A O 1
ATOM 1397 N N . ALA A 1 174 ? 16.375 -5.930 -13.854 1.00 93.31 174 ALA A N 1
ATOM 1398 C CA . ALA A 1 174 ? 17.284 -4.904 -13.363 1.00 93.31 174 ALA A CA 1
ATOM 1399 C C . ALA A 1 174 ? 18.666 -5.045 -14.005 1.00 93.31 174 ALA A C 1
ATOM 1401 O O . ALA A 1 174 ? 19.123 -4.075 -14.598 1.00 93.31 174 ALA A O 1
ATOM 1402 N N . SER A 1 175 ? 19.240 -6.253 -13.998 1.00 93.50 175 SER A N 1
ATOM 1403 C CA . SER A 1 175 ? 20.578 -6.519 -14.537 1.00 93.50 175 SER A CA 1
ATOM 1404 C C . SER A 1 175 ? 20.705 -6.183 -16.025 1.00 93.50 175 SER A C 1
ATOM 1406 O O . SER A 1 175 ? 21.663 -5.530 -16.425 1.00 93.50 175 SER A O 1
ATOM 1408 N N . GLU A 1 176 ? 19.722 -6.565 -16.844 1.00 92.94 176 GLU A N 1
ATOM 1409 C CA . GLU A 1 176 ? 19.699 -6.233 -18.281 1.00 92.94 176 GLU A CA 1
ATOM 1410 C C . GLU A 1 176 ? 19.547 -4.728 -18.541 1.00 92.94 176 GLU A C 1
ATOM 1412 O O . GLU A 1 176 ? 19.865 -4.224 -19.618 1.00 92.94 176 GLU A O 1
ATOM 1417 N N . CYS A 1 177 ? 19.024 -3.997 -17.559 1.00 89.25 177 CYS A N 1
ATOM 1418 C CA . CYS A 1 177 ? 18.709 -2.584 -17.676 1.00 89.25 177 CYS A CA 1
ATOM 1419 C C . CYS A 1 177 ? 19.628 -1.701 -16.836 1.00 89.25 177 CYS A C 1
ATOM 1421 O O . CYS A 1 177 ? 19.321 -0.520 -16.724 1.00 89.25 177 CYS A O 1
ATOM 1423 N N . ASP A 1 178 ? 20.707 -2.202 -16.232 1.00 85.06 178 ASP A N 1
ATOM 1424 C CA . ASP A 1 178 ? 21.528 -1.438 -15.274 1.00 85.06 178 ASP A CA 1
ATOM 1425 C C . ASP A 1 178 ? 22.109 -0.144 -15.874 1.00 85.06 178 ASP A C 1
ATOM 1427 O O . ASP A 1 178 ? 22.230 0.864 -15.178 1.00 85.06 178 ASP A O 1
ATOM 1431 N N . ASP A 1 179 ? 22.347 -0.126 -17.187 1.00 84.12 179 ASP A N 1
ATOM 1432 C CA . ASP A 1 179 ? 22.826 1.047 -17.926 1.00 84.12 179 ASP A CA 1
ATOM 1433 C C . ASP A 1 179 ? 21.751 2.131 -18.149 1.00 84.12 179 ASP A C 1
ATOM 1435 O O . ASP A 1 179 ? 22.056 3.227 -18.632 1.00 84.12 179 ASP A O 1
ATOM 1439 N N . TYR A 1 180 ? 20.477 1.853 -17.845 1.00 85.00 180 TYR A N 1
ATOM 1440 C CA . TYR A 1 180 ? 19.387 2.816 -18.014 1.00 85.00 180 TYR A CA 1
ATOM 1441 C C . TYR A 1 180 ? 19.275 3.762 -16.813 1.00 85.00 180 TYR A C 1
ATOM 1443 O O . TYR A 1 180 ? 19.318 3.309 -15.659 1.00 85.00 180 TYR A O 1
ATOM 1451 N N . PRO A 1 181 ? 19.051 5.068 -17.067 1.00 82.94 181 PRO A N 1
ATOM 1452 C CA . PRO A 1 181 ? 18.996 6.080 -16.025 1.00 82.94 181 PRO A CA 1
ATOM 1453 C C . PRO A 1 181 ? 17.898 5.761 -15.010 1.00 82.94 181 PRO A C 1
ATOM 1455 O O . PRO A 1 181 ? 16.766 5.439 -15.374 1.00 82.94 181 PRO A O 1
ATOM 1458 N N . ASP A 1 182 ? 18.234 5.879 -13.725 1.00 80.19 182 ASP A N 1
ATOM 1459 C CA . ASP A 1 182 ? 17.239 5.814 -12.656 1.00 80.19 182 ASP A CA 1
ATOM 1460 C C . ASP A 1 182 ? 16.181 6.905 -12.845 1.00 80.19 182 ASP A C 1
ATOM 1462 O O . ASP A 1 182 ? 16.499 8.016 -13.278 1.00 80.19 182 ASP A O 1
ATOM 1466 N N . HIS A 1 183 ? 14.940 6.600 -12.458 1.00 79.56 183 HIS A N 1
ATOM 1467 C CA . HIS A 1 183 ? 13.794 7.508 -12.549 1.00 79.56 183 HIS A CA 1
ATOM 1468 C C . HIS A 1 183 ? 14.121 8.917 -12.018 1.00 79.56 183 HIS A C 1
ATOM 1470 O O . HIS A 1 183 ? 13.961 9.903 -12.737 1.00 79.56 183 HIS A O 1
ATOM 1476 N N . ASP A 1 184 ? 14.720 8.999 -10.828 1.00 78.12 184 ASP A N 1
ATOM 1477 C CA . ASP A 1 184 ? 15.055 10.270 -10.168 1.00 78.12 184 ASP A CA 1
ATOM 1478 C C . ASP A 1 184 ? 16.247 10.997 -10.807 1.00 78.12 184 ASP A C 1
ATOM 1480 O O . ASP A 1 184 ? 16.408 12.212 -10.670 1.00 78.12 184 ASP A O 1
ATOM 1484 N N . LYS A 1 185 ? 17.089 10.262 -11.541 1.00 81.81 185 LYS A N 1
ATOM 1485 C CA . LYS A 1 185 ? 18.294 10.792 -12.187 1.00 81.81 185 LYS A CA 1
ATOM 1486 C C . LYS A 1 185 ? 18.051 11.229 -13.623 1.00 81.81 185 LYS A C 1
ATOM 1488 O O . LYS A 1 185 ? 18.938 11.861 -14.186 1.00 81.81 185 LYS A O 1
ATOM 1493 N N . LYS A 1 186 ? 16.876 10.968 -14.217 1.00 83.25 186 LYS A N 1
ATOM 1494 C CA . LYS A 1 186 ? 16.558 11.364 -15.606 1.00 83.25 186 LYS A CA 1
ATOM 1495 C C . LYS A 1 186 ? 16.833 12.845 -15.880 1.00 83.25 186 LYS A C 1
ATOM 1497 O O . LYS A 1 186 ? 17.330 13.175 -16.948 1.00 83.25 186 LYS A O 1
ATOM 1502 N N . LYS A 1 187 ? 16.613 13.719 -14.890 1.00 85.81 187 LYS A N 1
ATOM 1503 C CA . LYS A 1 187 ? 16.880 15.170 -14.974 1.00 85.81 187 LYS A CA 1
ATOM 1504 C C . LYS A 1 187 ? 18.353 15.530 -15.237 1.00 85.81 187 LYS A C 1
ATOM 1506 O O . LYS A 1 187 ? 18.634 16.663 -15.607 1.00 85.81 187 LYS A O 1
ATOM 1511 N N . LEU A 1 188 ? 19.285 14.597 -15.026 1.00 87.88 188 LEU A N 1
ATOM 1512 C CA . LEU A 1 188 ? 20.725 14.785 -15.234 1.00 87.88 188 LEU A CA 1
ATOM 1513 C C . LEU A 1 188 ? 21.180 14.440 -16.660 1.00 87.88 188 LEU A C 1
ATOM 1515 O O . LEU A 1 188 ? 22.346 14.645 -16.991 1.00 87.88 188 LEU A O 1
ATOM 1519 N N . PHE A 1 189 ? 20.291 13.899 -17.494 1.00 86.12 189 PHE A N 1
ATOM 1520 C CA . PHE A 1 189 ? 20.609 13.452 -18.847 1.00 86.12 189 PHE A CA 1
ATOM 1521 C C . PHE A 1 189 ? 20.037 14.404 -19.899 1.00 86.12 189 PHE A C 1
ATOM 1523 O O . PHE A 1 189 ? 19.054 15.105 -19.662 1.00 86.12 189 PHE A O 1
ATOM 1530 N N . SER A 1 190 ? 20.649 14.422 -21.087 1.00 89.38 190 SER A N 1
ATOM 1531 C CA . SER A 1 190 ? 20.115 15.183 -22.218 1.00 89.38 190 SER A CA 1
ATOM 1532 C C . SER A 1 190 ? 18.802 14.575 -22.717 1.00 89.38 190 SER A C 1
ATOM 1534 O O . SER A 1 190 ? 18.624 13.355 -22.697 1.00 89.38 190 SER A O 1
ATOM 1536 N N . GLN A 1 191 ? 17.899 15.419 -23.223 1.00 88.00 191 GLN A N 1
ATOM 1537 C CA . GLN A 1 191 ? 16.625 14.957 -23.784 1.00 88.00 191 GLN A CA 1
ATOM 1538 C C . GLN A 1 191 ? 16.835 13.948 -24.924 1.00 88.00 191 GLN A C 1
ATOM 1540 O O . GLN A 1 191 ? 16.179 12.916 -24.962 1.00 88.00 191 GLN A O 1
ATOM 1545 N N . GLU A 1 192 ? 17.818 14.195 -25.794 1.00 87.38 192 GLU A N 1
ATOM 1546 C CA . GLU A 1 192 ? 18.157 13.294 -26.900 1.00 87.38 192 GLU A CA 1
ATOM 1547 C C . GLU A 1 192 ? 18.565 11.891 -26.417 1.00 87.38 192 GLU A C 1
ATOM 1549 O O . GLU A 1 192 ? 18.127 10.886 -26.978 1.00 87.38 192 GLU A O 1
ATOM 1554 N N . TYR A 1 193 ? 19.365 11.802 -25.348 1.00 86.38 193 TYR A N 1
ATOM 1555 C CA . TYR A 1 193 ? 19.723 10.516 -24.749 1.00 86.38 193 TYR A CA 1
ATOM 1556 C C . TYR A 1 193 ? 18.491 9.813 -24.163 1.00 86.38 193 TYR A C 1
ATOM 1558 O O . TYR A 1 193 ? 18.299 8.617 -24.391 1.00 86.38 193 TYR A O 1
ATOM 1566 N N . LEU A 1 194 ? 17.635 10.551 -23.449 1.00 86.94 194 LEU A N 1
ATOM 1567 C CA . LEU A 1 194 ? 16.406 10.008 -22.865 1.00 86.94 194 LEU A CA 1
ATOM 1568 C C . LEU A 1 194 ? 15.450 9.469 -23.936 1.00 86.94 194 LEU A C 1
ATOM 1570 O O . LEU A 1 194 ? 14.875 8.398 -23.741 1.00 86.94 194 LEU A O 1
ATOM 1574 N N . ASP A 1 195 ? 15.325 10.148 -25.077 1.00 85.50 195 ASP A N 1
ATOM 1575 C CA . ASP A 1 195 ? 14.481 9.710 -26.192 1.00 85.50 195 ASP A CA 1
ATOM 1576 C C . ASP A 1 195 ? 15.014 8.408 -26.814 1.00 85.50 195 ASP A C 1
ATOM 1578 O O . ASP A 1 195 ? 14.267 7.441 -27.005 1.00 85.50 195 ASP A O 1
ATOM 1582 N N . GLN A 1 196 ? 16.327 8.329 -27.063 1.00 82.56 196 GLN A N 1
ATOM 1583 C CA . GLN A 1 196 ? 16.968 7.119 -27.593 1.00 82.56 196 GLN A CA 1
ATOM 1584 C C . GLN A 1 196 ? 16.824 5.922 -26.646 1.00 82.56 196 GLN A C 1
ATOM 1586 O O . GLN A 1 196 ? 16.516 4.809 -27.089 1.00 82.56 196 GLN A O 1
ATOM 1591 N N . VAL A 1 197 ? 17.035 6.135 -25.345 1.00 84.88 197 VAL A N 1
ATOM 1592 C CA . VAL A 1 197 ? 16.855 5.093 -24.328 1.00 84.88 197 VAL A CA 1
ATOM 1593 C C . VAL A 1 197 ? 15.384 4.698 -24.226 1.00 84.88 197 VAL A C 1
ATOM 1595 O O . VAL A 1 197 ? 15.097 3.506 -24.231 1.00 84.88 197 VAL A O 1
ATOM 1598 N N . SER A 1 198 ? 14.446 5.651 -24.262 1.00 82.25 198 SER A N 1
ATOM 1599 C CA . SER A 1 198 ? 13.001 5.378 -24.208 1.00 82.25 198 SER A CA 1
ATOM 1600 C C . SER A 1 198 ? 12.555 4.387 -25.285 1.00 82.25 198 SER A C 1
ATOM 1602 O O . SER A 1 198 ? 11.809 3.450 -24.995 1.00 82.25 198 SER A O 1
ATOM 1604 N N . HIS A 1 199 ? 13.046 4.527 -26.521 1.00 80.81 199 HIS A N 1
ATOM 1605 C CA . HIS A 1 199 ? 12.740 3.577 -27.595 1.00 80.81 199 HIS A CA 1
ATOM 1606 C C . HIS A 1 199 ? 13.269 2.163 -27.316 1.00 80.81 199 HIS A C 1
ATOM 1608 O O . HIS A 1 199 ? 12.553 1.184 -27.549 1.00 80.81 199 HIS A O 1
ATOM 1614 N N . LYS A 1 200 ? 14.501 2.041 -26.806 1.00 82.31 200 LYS A N 1
ATOM 1615 C CA . LYS A 1 200 ? 15.101 0.743 -26.450 1.00 82.31 200 LYS A CA 1
ATOM 1616 C C . LYS A 1 200 ? 14.361 0.097 -25.281 1.00 82.31 200 LYS A C 1
ATOM 1618 O O . LYS A 1 200 ? 13.968 -1.065 -25.378 1.00 82.31 200 LYS A O 1
ATOM 1623 N N . THR A 1 201 ? 14.100 0.877 -24.237 1.00 84.75 201 THR A N 1
ATOM 1624 C CA . THR A 1 201 ? 13.357 0.473 -23.045 1.00 84.75 201 THR A CA 1
ATOM 1625 C C . THR A 1 201 ? 11.964 -0.025 -23.406 1.00 84.75 201 THR A C 1
ATOM 1627 O O . THR A 1 201 ? 11.622 -1.137 -23.030 1.00 84.75 201 THR A O 1
ATOM 1630 N N . LYS A 1 202 ? 11.192 0.700 -24.226 1.00 87.06 202 LYS A N 1
ATOM 1631 C CA . LYS A 1 202 ? 9.847 0.261 -24.649 1.00 87.06 202 LYS A CA 1
ATOM 1632 C C . LYS A 1 202 ? 9.854 -1.103 -25.335 1.00 87.06 202 LYS A C 1
ATOM 1634 O O . LYS A 1 202 ? 8.984 -1.933 -25.069 1.00 87.06 202 LYS A O 1
ATOM 1639 N N . ARG A 1 203 ? 10.828 -1.352 -26.218 1.00 87.19 203 ARG A N 1
ATOM 1640 C CA . ARG A 1 203 ? 10.957 -2.649 -26.897 1.00 87.19 203 ARG A CA 1
ATOM 1641 C C . ARG A 1 203 ? 11.270 -3.764 -25.903 1.00 87.19 203 ARG A C 1
ATOM 1643 O O . ARG A 1 203 ? 10.657 -4.822 -25.982 1.00 87.19 203 ARG A O 1
ATOM 1650 N N . TYR A 1 204 ? 12.205 -3.524 -24.987 1.00 90.94 204 TYR A N 1
ATOM 1651 C CA . TYR A 1 204 ? 12.551 -4.493 -23.953 1.00 90.94 204 TYR A CA 1
ATOM 1652 C C . TYR A 1 204 ? 11.365 -4.776 -23.024 1.00 90.94 204 TYR A C 1
ATOM 1654 O O . TYR A 1 204 ? 10.976 -5.931 -22.873 1.00 90.94 204 TYR A O 1
ATOM 1662 N N . GLU A 1 205 ? 10.731 -3.728 -22.492 1.00 92.38 205 GLU A N 1
ATOM 1663 C CA . GLU A 1 205 ? 9.554 -3.829 -21.627 1.00 92.38 205 GLU A CA 1
ATOM 1664 C C . GLU A 1 205 ? 8.438 -4.632 -22.286 1.00 92.38 205 GLU A C 1
ATOM 1666 O O . GLU A 1 205 ? 7.849 -5.485 -21.636 1.00 92.38 205 GLU A O 1
ATOM 1671 N N . THR A 1 206 ? 8.175 -4.415 -23.579 1.00 93.25 206 THR A N 1
ATOM 1672 C CA . THR A 1 206 ? 7.158 -5.179 -24.320 1.00 93.25 206 THR A CA 1
ATOM 1673 C C . THR A 1 206 ? 7.440 -6.683 -24.287 1.00 93.25 206 THR A C 1
ATOM 1675 O O . THR A 1 206 ? 6.514 -7.466 -24.112 1.00 93.25 206 THR A O 1
ATOM 1678 N N . ASN A 1 207 ? 8.707 -7.089 -24.400 1.00 93.44 207 ASN A N 1
ATOM 1679 C CA . ASN A 1 207 ? 9.090 -8.501 -24.431 1.00 93.44 207 ASN A CA 1
ATOM 1680 C C . ASN A 1 207 ? 9.022 -9.180 -23.056 1.00 93.44 207 ASN A C 1
ATOM 1682 O O . ASN A 1 207 ? 8.774 -10.379 -22.989 1.00 93.44 207 ASN A O 1
ATOM 1686 N N . VAL A 1 208 ? 9.274 -8.443 -21.970 1.00 96.06 208 VAL A N 1
ATOM 1687 C CA . VAL A 1 208 ? 9.311 -9.007 -20.606 1.00 96.06 208 VAL A CA 1
ATOM 1688 C C . VAL A 1 208 ? 8.015 -8.798 -19.825 1.00 96.06 208 VAL A C 1
ATOM 1690 O O . VAL A 1 208 ? 7.851 -9.382 -18.757 1.00 96.06 208 VAL A O 1
ATOM 1693 N N . ARG A 1 209 ? 7.092 -7.973 -20.336 1.00 96.06 209 ARG A N 1
ATOM 1694 C CA . ARG A 1 209 ? 5.892 -7.528 -19.617 1.00 96.06 209 ARG A CA 1
ATOM 1695 C C . ARG A 1 209 ? 5.075 -8.679 -19.057 1.00 96.06 209 ARG A C 1
ATOM 1697 O O . ARG A 1 209 ? 4.811 -8.669 -17.865 1.00 96.06 209 ARG A O 1
ATOM 1704 N N . GLU A 1 210 ? 4.697 -9.655 -19.876 1.00 97.62 210 GLU A N 1
ATOM 1705 C CA . GLU A 1 210 ? 3.858 -10.773 -19.419 1.00 97.62 210 GLU A CA 1
ATOM 1706 C C . GLU A 1 210 ? 4.522 -11.545 -18.271 1.00 97.62 210 GLU A C 1
ATOM 1708 O O . GLU A 1 210 ? 3.921 -11.704 -17.212 1.00 97.62 210 GLU A O 1
ATOM 1713 N N . ALA A 1 211 ? 5.804 -11.892 -18.415 1.00 97.94 211 ALA A N 1
ATOM 1714 C CA . ALA A 1 211 ? 6.560 -12.588 -17.375 1.00 97.94 211 ALA A CA 1
ATOM 1715 C C . ALA A 1 211 ? 6.684 -11.768 -16.076 1.00 97.94 211 ALA A C 1
ATOM 1717 O O . ALA A 1 211 ? 6.610 -12.317 -14.976 1.00 97.94 211 ALA A O 1
ATOM 1718 N N . VAL A 1 212 ? 6.843 -10.445 -16.184 1.00 98.38 212 VAL A N 1
ATOM 1719 C CA . VAL A 1 212 ? 6.859 -9.541 -15.024 1.00 98.38 212 VAL A CA 1
ATOM 1720 C C . VAL A 1 212 ? 5.490 -9.490 -14.347 1.00 98.38 212 VAL A C 1
ATOM 1722 O O . VAL A 1 212 ? 5.428 -9.541 -13.122 1.00 98.38 212 VAL A O 1
ATOM 1725 N N . LEU A 1 213 ? 4.392 -9.441 -15.108 1.00 98.25 213 LEU A N 1
ATOM 1726 C CA . LEU A 1 213 ? 3.040 -9.456 -14.543 1.00 98.25 213 LEU A CA 1
ATOM 1727 C C . LEU A 1 213 ? 2.731 -10.784 -13.835 1.00 98.25 213 LEU A C 1
ATOM 1729 O O . LEU A 1 213 ? 2.128 -10.768 -12.759 1.00 98.25 213 LEU A O 1
ATOM 1733 N N . ASP A 1 214 ? 3.191 -11.912 -14.374 1.00 98.19 214 ASP A N 1
ATOM 1734 C CA . ASP A 1 214 ? 3.070 -13.227 -13.733 1.00 98.19 214 ASP A CA 1
ATOM 1735 C C . ASP A 1 214 ? 3.894 -13.321 -12.441 1.00 98.19 214 ASP A C 1
ATOM 1737 O O . ASP A 1 214 ? 3.425 -13.844 -11.421 1.00 98.19 214 ASP A O 1
ATOM 1741 N N . ALA A 1 215 ? 5.101 -12.750 -12.434 1.00 98.25 215 ALA A N 1
ATOM 1742 C CA . ALA A 1 215 ? 5.908 -12.630 -11.224 1.00 98.25 215 ALA A CA 1
ATOM 1743 C C . ALA A 1 215 ? 5.227 -11.726 -10.177 1.00 98.25 215 ALA A C 1
ATOM 1745 O O . ALA A 1 215 ? 5.165 -12.090 -9.001 1.00 98.25 215 ALA A O 1
ATOM 1746 N N . CYS A 1 216 ? 4.633 -10.599 -10.591 1.00 98.31 216 CYS A N 1
ATOM 1747 C CA . CYS A 1 216 ? 3.834 -9.736 -9.715 1.00 98.31 216 CYS A CA 1
ATOM 1748 C C . CYS A 1 216 ? 2.642 -10.488 -9.108 1.00 98.31 216 CYS A C 1
ATOM 1750 O O . CYS A 1 216 ? 2.418 -10.396 -7.905 1.00 98.31 216 CYS A O 1
ATOM 1752 N N . ASN A 1 217 ? 1.909 -11.281 -9.898 1.00 96.69 217 ASN A N 1
ATOM 1753 C CA . ASN A 1 217 ? 0.815 -12.121 -9.389 1.00 96.69 217 ASN A CA 1
ATOM 1754 C C . ASN A 1 217 ? 1.298 -13.118 -8.329 1.00 96.69 217 ASN A C 1
ATOM 1756 O O . ASN A 1 217 ? 0.586 -13.410 -7.370 1.00 96.69 217 ASN A O 1
ATOM 1760 N N . THR A 1 218 ? 2.516 -13.634 -8.488 1.00 96.56 218 THR A N 1
ATOM 1761 C CA . THR A 1 218 ? 3.118 -14.554 -7.521 1.00 96.56 218 THR A CA 1
ATOM 1762 C C . THR A 1 218 ? 3.447 -13.848 -6.204 1.00 96.56 218 THR A C 1
ATOM 1764 O O . THR A 1 218 ? 3.106 -14.382 -5.152 1.00 96.56 218 THR A O 1
ATOM 1767 N N . ILE A 1 219 ? 4.024 -12.639 -6.247 1.00 96.06 219 ILE A N 1
ATOM 1768 C CA . ILE A 1 219 ? 4.258 -11.802 -5.052 1.00 96.06 219 ILE A CA 1
ATOM 1769 C C . ILE A 1 219 ? 2.936 -11.444 -4.364 1.00 96.06 219 ILE A C 1
ATOM 1771 O O . ILE A 1 219 ? 2.825 -11.610 -3.153 1.00 96.06 219 ILE A O 1
ATOM 1775 N N . ILE A 1 220 ? 1.927 -10.995 -5.120 1.00 95.25 220 ILE A N 1
ATOM 1776 C CA . ILE A 1 220 ? 0.607 -10.633 -4.574 1.00 95.25 220 ILE A CA 1
ATOM 1777 C C . ILE A 1 220 ? -0.022 -11.831 -3.859 1.00 95.25 220 ILE A C 1
ATOM 1779 O O . ILE A 1 220 ? -0.529 -11.689 -2.754 1.00 95.25 220 ILE A O 1
ATOM 1783 N N . ARG A 1 221 ? 0.055 -13.033 -4.437 1.00 92.69 221 ARG A N 1
ATOM 1784 C CA . ARG A 1 221 ? -0.465 -14.248 -3.796 1.00 92.69 221 ARG A CA 1
ATOM 1785 C C . ARG A 1 221 ? 0.309 -14.633 -2.532 1.00 92.69 221 ARG A C 1
ATOM 1787 O O . ARG A 1 221 ? -0.300 -15.095 -1.575 1.00 92.69 221 ARG A O 1
ATOM 1794 N N . GLU A 1 222 ? 1.630 -14.471 -2.532 1.00 92.44 222 GLU A N 1
ATOM 1795 C CA . GLU A 1 222 ? 2.481 -14.826 -1.388 1.00 92.44 222 GLU A CA 1
ATOM 1796 C C . GLU A 1 222 ? 2.290 -13.869 -0.202 1.00 92.44 222 GLU A C 1
ATOM 1798 O O . GLU A 1 222 ? 2.216 -14.306 0.947 1.00 92.44 222 GLU A O 1
ATOM 1803 N N . PHE A 1 223 ? 2.206 -12.563 -0.472 1.00 91.31 223 PHE A N 1
ATOM 1804 C CA . PHE A 1 223 ? 2.225 -11.532 0.570 1.00 91.31 223 PHE A CA 1
ATOM 1805 C C . PHE A 1 223 ? 0.882 -10.833 0.797 1.00 91.31 223 PHE A C 1
ATOM 1807 O O . PHE A 1 223 ? 0.697 -10.265 1.866 1.00 91.31 223 PHE A O 1
ATOM 1814 N N . GLY A 1 224 ? -0.057 -10.896 -0.149 1.00 81.38 224 GLY A N 1
ATOM 1815 C CA . GLY A 1 224 ? -1.384 -10.280 -0.029 1.00 81.38 224 GLY A CA 1
ATOM 1816 C C . GLY A 1 224 ? -2.380 -11.120 0.776 1.00 81.38 224 GLY A C 1
ATOM 1817 O O . GLY A 1 224 ? -3.126 -10.577 1.580 1.00 81.38 224 GLY A O 1
ATOM 1818 N N . CYS A 1 225 ? -2.347 -12.453 0.649 1.00 58.62 225 CYS A N 1
ATOM 1819 C CA . CYS A 1 225 ? -3.360 -13.336 1.249 1.00 58.62 225 CYS A CA 1
ATOM 1820 C C . CYS A 1 225 ? -3.298 -13.479 2.781 1.00 58.62 225 CYS A C 1
ATOM 1822 O O . CYS A 1 225 ? -4.227 -14.027 3.372 1.00 58.62 225 CYS A O 1
ATOM 1824 N N . LYS A 1 226 ? -2.235 -13.020 3.456 1.00 52.62 226 LYS A N 1
ATOM 1825 C CA . LYS A 1 226 ? -2.157 -13.099 4.930 1.00 52.62 226 LYS A CA 1
ATOM 1826 C C . LYS A 1 226 ? -3.020 -12.070 5.663 1.00 52.62 226 LYS A C 1
ATOM 1828 O O . LYS A 1 226 ? -3.056 -12.105 6.886 1.00 52.62 226 LYS A O 1
ATOM 1833 N N . PHE A 1 227 ? -3.732 -11.225 4.927 1.00 51.34 227 PHE A N 1
ATOM 1834 C CA . PHE A 1 227 ? -4.628 -10.209 5.474 1.00 51.34 227 PHE A CA 1
ATOM 1835 C C . PHE A 1 227 ? -6.113 -10.494 5.164 1.00 51.34 227 PHE A C 1
ATOM 1837 O O . PHE A 1 227 ? -6.986 -9.825 5.702 1.00 51.34 227 PHE A O 1
ATOM 1844 N N . ASP A 1 228 ? -6.384 -11.539 4.365 1.00 43.34 228 ASP A N 1
ATOM 1845 C CA . ASP A 1 228 ? -7.715 -12.024 3.957 1.00 43.34 228 ASP A CA 1
ATOM 1846 C C . ASP A 1 228 ? -8.273 -13.158 4.843 1.00 43.34 228 ASP A C 1
ATOM 1848 O O . ASP A 1 228 ? -9.414 -13.580 4.659 1.00 43.34 228 ASP A O 1
ATOM 1852 N N . CYS A 1 229 ? -7.496 -13.703 5.787 1.00 34.31 229 CYS A N 1
ATOM 1853 C CA . CYS A 1 229 ? -7.855 -14.942 6.486 1.00 34.31 229 CYS A CA 1
ATOM 1854 C C . CYS A 1 229 ? -8.042 -14.746 7.991 1.00 34.31 229 CYS A C 1
ATOM 1856 O O . CYS A 1 229 ? -7.162 -15.107 8.766 1.00 34.31 229 CYS A O 1
ATOM 1858 N N . ASP A 1 230 ? -9.233 -14.306 8.387 1.00 37.78 230 ASP A N 1
ATOM 1859 C CA . ASP A 1 230 ? -9.828 -14.757 9.643 1.00 37.78 230 ASP A CA 1
ATOM 1860 C C . ASP A 1 230 ? -10.980 -15.700 9.301 1.00 37.78 230 ASP A C 1
ATOM 1862 O O . ASP A 1 230 ? -12.133 -15.311 9.170 1.00 37.78 230 ASP A O 1
ATOM 1866 N N . GLU A 1 231 ? -10.640 -16.969 9.081 1.00 42.47 231 GLU A N 1
ATOM 1867 C CA . GLU A 1 231 ? -11.561 -18.073 9.323 1.00 42.47 231 GLU A CA 1
ATOM 1868 C C . GLU A 1 231 ? -10.762 -19.374 9.499 1.00 42.47 231 GLU A C 1
ATOM 1870 O O . GLU A 1 231 ? -10.170 -19.902 8.557 1.00 42.47 231 GLU A O 1
ATOM 1875 N N . LYS A 1 232 ? -10.857 -19.919 10.721 1.00 37.53 232 LYS A N 1
ATOM 1876 C CA . LYS A 1 232 ? -10.488 -21.275 11.184 1.00 37.53 232 LYS A CA 1
ATOM 1877 C C . LYS A 1 232 ? -9.143 -21.431 11.899 1.00 37.53 232 LYS A C 1
ATOM 1879 O O . LYS A 1 232 ? -8.239 -22.098 11.411 1.00 37.53 232 LYS A O 1
ATOM 1884 N N . THR A 1 233 ? -9.157 -21.069 13.180 1.00 31.05 233 THR A N 1
ATOM 1885 C CA . THR A 1 233 ? -8.694 -21.981 14.243 1.00 31.05 233 THR A CA 1
ATOM 1886 C C . THR A 1 233 ? -9.619 -21.889 15.458 1.00 31.05 233 THR A C 1
ATOM 1888 O O . THR A 1 233 ? -9.312 -21.246 16.453 1.00 31.05 233 THR A O 1
ATOM 1891 N N . VAL A 1 234 ? -10.768 -22.563 15.366 1.00 35.12 234 VAL A N 1
ATOM 1892 C CA . VAL A 1 234 ? -11.471 -23.117 16.530 1.00 35.12 234 VAL A CA 1
ATOM 1893 C C . VAL A 1 234 ? -11.718 -24.590 16.229 1.00 35.12 234 VAL A C 1
ATOM 1895 O O . VAL A 1 234 ? -12.673 -24.941 15.539 1.00 35.12 234 VAL A O 1
ATOM 1898 N N . THR A 1 235 ? -10.813 -25.427 16.723 1.00 34.25 235 THR A N 1
ATOM 1899 C CA . THR A 1 235 ? -11.046 -26.822 17.122 1.00 34.25 235 THR A CA 1
ATOM 1900 C C . THR A 1 235 ? -10.051 -27.149 18.212 1.00 34.25 235 THR A C 1
ATOM 1902 O O . THR A 1 235 ? -8.848 -26.920 17.952 1.00 34.25 235 THR A O 1
#

Secondary structure (DSSP, 8-state):
--HHHHHHHHHHHTT-S-HHHHHHHHTTS-S---S--EEE-HHHHHHHHHHHHTTSS-HHHHHHHHHHHTT-TTEEE-TTTHHHHHHHHHHHH-HHHH----HHHHHHHHHHTT--TT-HHHHHHHHHHHHHHHHHHHHTTSS-HHHHHHHHHHHHTT-SS--GGGGHHHHHHHHHTTTSPPGGGGGGS-HHHHHHHHHHHHHHHHHHHHHHHHHHHHHHHHHHGGGS-------

Foldseek 3Di:
DDPLVVLLVLCLLLVLEQLVVSVVSCVVPDQDDPDAAAENELLSVLLLLLCPVVVLDDLVSQLSSLLVVQSRPNYAYDPVCRVLSNVLSVCSVCCVVNPRDDNVSSQVSCVSSVHHSPPLVSQQSSLLSSLSHLLNCLVVVVDQVLLSLVVNVVSVVSHPDDDCVLNVL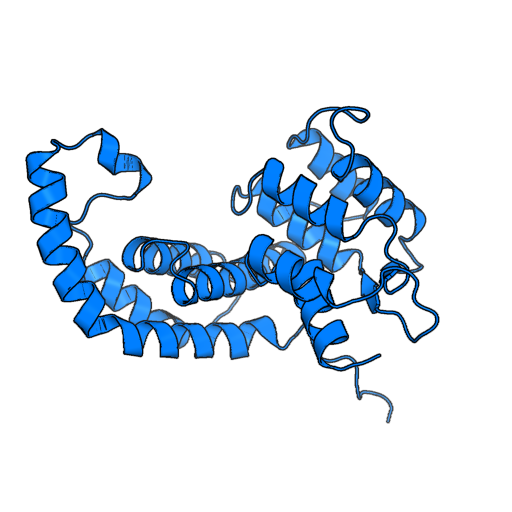SVVSCVVCVVPDHPVCPVVDDPVVVVVVVVVSVVVCVVSVVVSNVSSVVSCVVRVCVSVDDDDDDD

pLDDT: mean 90.78, std 12.2, range [31.05, 98.5]

Sequence (235 aa):
MQPERRQTLQSLIWLHEPLEQISERLTDFERDFDGETIVVEATAVQTILLRYLRTDISAQELESWANLIECREDLEFEAAFSEQIEMIIHQLATPEINNSINSDLCLNFLDALGTTPSDSLIQDLAVRSELVHVCHMIKSNRIELIYGCRKLIRLSHCLAKTDPKLFLMFVGVASECDDYPDHDKKKLFSQEYLDQVSHKTKRYETNVREAVLDACNTIIREFGCKFDCDEKTVT

Organism: NCBI:txid1293890

Radius of gyration: 19.18 Å; chains: 1; bounding box: 49×48×50 Å